Protein AF-A0A2D5PH75-F1 (afdb_monomer_lite)

Radius of gyration: 31.41 Å; chains: 1; bounding box: 73×34×91 Å

Secondary structure (DSSP, 8-state):
--SS-TTT--EEEEES-HHHHHHHHHHHHHHT-GGGEEEEEES-GGGSPPPSS--EEEEE-----GGG-SS-HHHHHHHHGGGEEEEEEEESSEEEEEEEEE-TT-TTSPPEEEEEEEEEEHHHHHHHHTT--GGGEEEEEPPP--TT--EEEEEEEEEEETTEEE-TTSSGGGPPEEETT--BPTTSEEEEEEE-SSS-EEEEE--B----HHHHSPPTT---TTS-SSHHHHHHHHHHHTT-HHHHHHHHHHHHHHHHHHHHHTT--HHHHHHHHTSS--HHHHHHHHS-TTS-HHHHHHHHHHHHHHHHH--

Structure (mmCIF, N/CA/C/O backbone):
data_AF-A0A2D5PH75-F1
#
_entry.id   AF-A0A2D5PH75-F1
#
loop_
_atom_site.group_PDB
_atom_site.id
_atom_site.type_symbol
_atom_site.label_atom_id
_atom_site.label_alt_id
_atom_site.label_comp_id
_atom_site.label_asym_id
_atom_site.label_entity_id
_atom_site.label_seq_id
_atom_site.pdbx_PDB_ins_code
_atom_site.Cartn_x
_atom_site.Cartn_y
_atom_site.Cartn_z
_atom_site.occupancy
_atom_site.B_iso_or_equiv
_atom_site.auth_seq_id
_atom_site.auth_comp_id
_atom_site.auth_asym_id
_atom_site.auth_atom_id
_atom_site.pdbx_PDB_model_num
ATOM 1 N N . MET A 1 1 ? -36.423 5.838 15.728 1.00 45.19 1 MET A N 1
ATOM 2 C CA . MET A 1 1 ? -36.791 4.746 16.655 1.00 45.19 1 MET A CA 1
ATOM 3 C C . MET A 1 1 ? -35.616 3.780 16.682 1.00 45.19 1 MET A C 1
ATOM 5 O O . MET A 1 1 ? -35.268 3.259 15.630 1.00 45.19 1 MET A O 1
ATOM 9 N N . HIS A 1 2 ? -34.915 3.672 17.812 1.00 68.31 2 HIS A N 1
ATOM 10 C CA . HIS A 1 2 ? -33.649 2.935 17.902 1.00 68.31 2 HIS A CA 1
ATOM 11 C C . HIS A 1 2 ? -33.918 1.423 17.947 1.00 68.31 2 HIS A C 1
ATOM 13 O O . HIS A 1 2 ? -34.803 0.979 18.674 1.00 68.31 2 HIS A O 1
ATOM 19 N N . ARG A 1 3 ? -33.183 0.644 17.142 1.00 83.69 3 ARG A N 1
ATOM 20 C CA . ARG A 1 3 ? -33.330 -0.822 17.024 1.00 83.69 3 ARG A CA 1
ATOM 21 C C . ARG A 1 3 ? -32.915 -1.574 18.299 1.00 83.69 3 ARG A C 1
ATOM 23 O O . ARG A 1 3 ? -33.350 -2.700 18.499 1.00 83.69 3 ARG A O 1
ATOM 30 N N . PHE A 1 4 ? -32.115 -0.937 19.149 1.00 88.56 4 PHE A N 1
ATOM 31 C CA . PHE A 1 4 ? -31.629 -1.458 20.424 1.00 88.56 4 PHE A CA 1
ATOM 32 C C . PHE A 1 4 ? -31.962 -0.477 21.544 1.00 88.56 4 PHE A C 1
ATOM 34 O O . PHE A 1 4 ? -32.096 0.717 21.289 1.00 88.56 4 PHE A O 1
ATOM 41 N N . GLN A 1 5 ? -32.095 -0.977 22.769 1.00 89.06 5 GLN A N 1
ATOM 42 C CA . GLN A 1 5 ? -32.202 -0.164 23.980 1.00 89.06 5 GLN A CA 1
ATOM 43 C C . GLN A 1 5 ? -30.804 0.169 24.523 1.00 89.06 5 GLN A C 1
ATOM 45 O O . GLN A 1 5 ? -29.851 -0.570 24.286 1.00 89.06 5 GLN A O 1
ATOM 50 N N . SER A 1 6 ? -30.679 1.249 25.295 1.00 85.44 6 SER A N 1
ATOM 51 C CA . SER A 1 6 ? -29.393 1.728 25.832 1.00 85.44 6 SER A CA 1
ATOM 52 C C . SER A 1 6 ? -28.664 0.745 26.748 1.00 85.44 6 SER A C 1
ATOM 54 O O . SER A 1 6 ? -27.450 0.805 26.877 1.00 85.44 6 SER A O 1
ATOM 56 N N . HIS A 1 7 ? -29.369 -0.199 27.374 1.00 86.12 7 HIS A N 1
ATOM 57 C CA . HIS A 1 7 ? -28.714 -1.252 28.160 1.00 86.12 7 HIS A CA 1
ATOM 58 C C . HIS A 1 7 ? -28.137 -2.384 27.297 1.00 86.12 7 HIS A C 1
ATOM 60 O O . HIS A 1 7 ? -27.291 -3.132 27.782 1.00 86.12 7 HIS A O 1
ATOM 66 N N . GLN A 1 8 ? -28.569 -2.491 26.034 1.00 91.88 8 GLN A N 1
ATOM 67 C CA . GLN A 1 8 ? -28.129 -3.522 25.089 1.00 91.88 8 GLN A CA 1
ATOM 68 C C . GLN A 1 8 ? -26.879 -3.111 24.308 1.00 91.88 8 GLN A C 1
ATOM 70 O O . GLN A 1 8 ? -26.169 -3.979 23.814 1.00 91.88 8 GLN A O 1
ATOM 75 N N . VAL A 1 9 ? -26.628 -1.806 24.170 1.00 93.25 9 VAL A N 1
ATOM 76 C CA . VAL A 1 9 ? -25.463 -1.261 23.466 1.00 93.25 9 VAL A CA 1
ATOM 77 C C . VAL A 1 9 ? -24.879 -0.134 24.299 1.00 93.25 9 VAL A C 1
ATOM 79 O O . VAL A 1 9 ? -25.568 0.847 24.573 1.00 93.25 9 VAL A O 1
ATOM 82 N N . ARG A 1 10 ? -23.604 -0.275 24.660 1.00 94.81 10 ARG A N 1
ATOM 83 C CA . ARG A 1 10 ? -22.827 0.738 25.373 1.00 94.81 10 ARG A CA 1
ATOM 84 C C . ARG A 1 10 ? -21.582 1.073 24.576 1.00 94.81 10 ARG A C 1
ATOM 86 O O . ARG A 1 10 ? -20.980 0.182 23.979 1.00 94.81 10 ARG A O 1
ATOM 93 N N . ILE A 1 11 ? -21.239 2.353 24.537 1.00 96.12 11 ILE A N 1
ATOM 94 C CA . ILE A 1 11 ? -20.212 2.877 23.642 1.00 96.12 11 ILE A CA 1
ATOM 95 C C . ILE A 1 11 ? -19.184 3.661 24.453 1.00 96.12 11 ILE A C 1
ATOM 97 O O . ILE A 1 11 ? -19.532 4.597 25.175 1.00 96.12 11 ILE A O 1
ATOM 101 N N . THR A 1 12 ? -17.917 3.303 24.268 1.00 97.00 12 THR A N 1
ATOM 102 C CA . THR A 1 12 ? -16.759 4.098 24.683 1.00 97.00 12 THR A CA 1
ATOM 103 C C . THR A 1 12 ? -16.183 4.787 23.453 1.00 97.00 12 THR A C 1
ATOM 105 O O . THR A 1 12 ? -15.924 4.136 22.443 1.00 97.00 12 THR A O 1
ATOM 108 N N . LEU A 1 13 ? -16.008 6.105 23.527 1.00 97.38 13 LEU A N 1
ATOM 109 C CA . LEU A 1 13 ? -15.512 6.940 22.434 1.00 97.38 13 LEU A CA 1
ATOM 110 C C . LEU A 1 13 ? -14.145 7.513 22.807 1.00 97.38 13 LEU A C 1
ATOM 112 O O . LEU A 1 13 ? -14.028 8.221 23.807 1.00 97.38 13 LEU A O 1
ATOM 116 N N . LEU A 1 14 ? -13.132 7.231 21.989 1.00 97.31 14 LEU A N 1
ATOM 117 C CA . LEU A 1 14 ? -11.757 7.690 22.184 1.00 97.31 14 LEU A CA 1
ATOM 118 C C . LEU A 1 14 ? -11.337 8.543 20.984 1.00 97.31 14 LEU A C 1
ATOM 120 O O . LEU A 1 14 ? -11.507 8.117 19.843 1.00 97.31 14 LEU A O 1
ATOM 124 N N . ASP A 1 15 ? -10.778 9.726 21.227 1.00 96.75 15 ASP A N 1
ATOM 125 C CA . ASP A 1 15 ? -10.191 10.575 20.180 1.00 96.75 15 ASP A CA 1
ATOM 126 C C . ASP A 1 15 ? -9.064 11.423 20.784 1.00 96.75 15 ASP A C 1
ATOM 128 O O . ASP A 1 15 ? -9.140 11.839 21.940 1.00 96.75 15 ASP A O 1
ATOM 132 N N . ILE A 1 16 ? -8.021 11.714 20.012 1.00 95.62 16 ILE A N 1
ATOM 133 C CA . ILE A 1 16 ? -6.909 12.562 20.458 1.00 95.62 16 ILE A CA 1
ATOM 134 C C . ILE A 1 16 ? -7.249 14.061 20.373 1.00 95.62 16 ILE A C 1
ATOM 136 O O . ILE A 1 16 ? -6.642 14.881 21.069 1.00 95.62 16 ILE A O 1
ATOM 140 N N . HIS A 1 17 ? -8.224 14.439 19.542 1.00 96.62 17 HIS A N 1
ATOM 141 C CA . HIS A 1 17 ? -8.593 15.820 19.251 1.00 96.62 17 HIS A CA 1
ATOM 142 C C . HIS A 1 17 ? -9.827 16.267 20.041 1.00 96.62 17 HIS A C 1
ATOM 144 O O . HIS A 1 17 ? -10.962 15.837 19.814 1.00 96.62 17 HIS A O 1
ATOM 150 N N . LYS A 1 18 ? -9.627 17.237 20.936 1.00 96.19 18 LYS A N 1
ATOM 151 C CA . LYS A 1 18 ? -10.699 17.808 21.762 1.00 96.19 18 LYS A CA 1
ATOM 152 C C . LYS A 1 18 ? -11.788 18.491 20.929 1.00 96.19 18 LYS A C 1
ATOM 154 O O . LYS A 1 18 ? -12.962 18.492 21.308 1.00 96.19 18 LYS A O 1
ATOM 159 N N . GLU A 1 19 ? -11.411 19.090 19.806 1.00 97.06 19 GLU A N 1
ATOM 160 C CA . GLU A 1 19 ? -12.320 19.750 18.873 1.00 97.06 19 GLU A CA 1
ATOM 161 C C . GLU A 1 19 ? -13.301 18.744 18.253 1.00 97.06 19 GLU A C 1
ATOM 163 O O . GLU A 1 19 ? -14.507 19.008 18.240 1.00 97.06 19 GLU A O 1
ATOM 168 N N . SER A 1 20 ? -12.805 17.573 17.833 1.00 95.62 20 SER A N 1
ATOM 169 C CA . SER A 1 20 ? -13.621 16.463 17.323 1.00 95.62 20 SER A CA 1
ATOM 170 C C . SER A 1 20 ? -14.628 16.000 18.371 1.00 95.62 20 SER A C 1
ATOM 172 O O . SER A 1 20 ? -15.826 15.925 18.091 1.00 95.62 20 SER A O 1
ATOM 174 N N . LEU A 1 21 ? -14.181 15.803 19.615 1.00 96.25 21 LEU A N 1
ATOM 175 C CA . LEU A 1 21 ? -15.060 15.400 20.718 1.00 96.25 21 LEU A CA 1
ATOM 176 C C . LEU A 1 21 ? -16.109 16.460 21.064 1.00 96.25 21 LEU A C 1
ATOM 178 O O . LEU A 1 21 ? -17.248 16.126 21.384 1.00 96.25 21 LEU A O 1
ATOM 182 N N . THR A 1 22 ? -15.765 17.743 20.958 1.00 96.75 22 THR A N 1
ATOM 183 C CA . THR A 1 22 ? -16.725 18.836 21.177 1.00 96.75 22 THR A CA 1
ATOM 184 C C . THR A 1 22 ? -17.827 18.819 20.115 1.00 96.75 22 THR A C 1
ATOM 186 O O . THR A 1 22 ? -19.003 19.011 20.432 1.00 96.75 22 THR A O 1
ATOM 189 N N . ALA A 1 23 ? -17.471 18.580 18.849 1.00 97.00 23 ALA A N 1
ATOM 190 C CA . ALA A 1 23 ? -18.450 18.419 17.777 1.00 97.00 23 ALA A CA 1
ATOM 191 C C . ALA A 1 23 ? -19.303 17.154 17.979 1.00 97.00 23 ALA A C 1
ATOM 193 O O . ALA A 1 23 ? -20.529 17.218 17.861 1.00 97.00 23 ALA A O 1
ATOM 194 N N . LEU A 1 24 ? -18.676 16.041 18.365 1.00 96.19 24 LEU A N 1
ATOM 195 C CA . LEU A 1 24 ? -19.341 14.774 18.667 1.00 96.19 24 LEU A CA 1
ATOM 196 C C . LEU A 1 24 ? -20.368 14.914 19.795 1.00 96.19 24 LEU A C 1
ATOM 198 O O . LEU A 1 24 ? -21.495 14.452 19.651 1.00 96.19 24 LEU A O 1
ATOM 202 N N . GLN A 1 25 ? -20.034 15.613 20.881 1.00 96.31 25 GLN A N 1
ATOM 203 C CA . GLN A 1 25 ? -20.968 15.872 21.984 1.00 96.31 25 GLN A CA 1
ATOM 204 C C . GLN A 1 25 ? -22.221 16.625 21.523 1.00 96.31 25 GLN A C 1
ATOM 206 O O . GLN A 1 25 ? -23.329 16.286 21.937 1.00 96.31 25 GLN A O 1
ATOM 211 N N . ARG A 1 26 ? -22.074 17.606 20.623 1.00 96.81 26 ARG A N 1
ATOM 212 C CA . ARG A 1 26 ? -23.229 18.306 20.034 1.00 96.81 26 ARG A CA 1
ATOM 213 C C . ARG A 1 26 ? -24.081 17.363 19.186 1.00 96.81 26 ARG A C 1
ATOM 215 O O . ARG A 1 26 ? -25.303 17.437 19.254 1.00 96.81 26 ARG A O 1
ATOM 222 N N . LEU A 1 27 ? -23.457 16.475 18.408 1.00 96.62 27 LEU A N 1
ATOM 223 C CA . LEU A 1 27 ? -24.178 15.477 17.611 1.00 96.62 27 LEU A CA 1
ATOM 224 C C . LEU A 1 27 ? -24.933 14.485 18.495 1.00 96.62 27 LEU A C 1
ATOM 226 O O . LEU A 1 27 ? -26.101 14.222 18.229 1.00 96.62 27 LEU A O 1
ATOM 230 N N . ILE A 1 28 ? -24.303 13.988 19.561 1.00 95.69 28 ILE A N 1
ATOM 231 C CA . ILE A 1 28 ? -24.939 13.097 20.539 1.00 95.69 28 ILE A CA 1
ATOM 232 C C . ILE A 1 28 ? -26.207 13.751 21.104 1.00 95.69 28 ILE A C 1
ATOM 234 O O . ILE A 1 28 ? -27.250 13.100 21.131 1.00 95.69 28 ILE A O 1
ATOM 238 N N . GLN A 1 29 ? -26.135 15.039 21.460 1.00 95.62 29 GLN A N 1
ATOM 239 C CA . GLN A 1 29 ? -27.277 15.806 21.968 1.00 95.62 29 GLN A CA 1
ATOM 240 C C . GLN A 1 29 ? -28.391 15.988 20.944 1.00 95.62 29 GLN A C 1
ATOM 242 O O . GLN A 1 29 ? -29.563 15.755 21.232 1.00 95.62 29 GLN A O 1
ATOM 247 N N . VAL A 1 30 ? -28.036 16.383 19.722 1.00 96.81 30 VAL A N 1
ATOM 248 C CA . VAL A 1 30 ? -29.014 16.574 18.641 1.00 96.81 30 VAL A CA 1
ATOM 249 C C . VAL A 1 30 ? -29.704 15.257 18.272 1.00 96.81 30 VAL A C 1
ATOM 251 O O . VAL A 1 30 ? -30.893 15.254 17.956 1.00 96.81 30 VAL A O 1
ATOM 254 N N . LEU A 1 31 ? -28.975 14.140 18.318 1.00 93.81 31 LEU A N 1
ATOM 255 C CA . LEU A 1 31 ? -29.495 12.808 18.010 1.00 93.81 31 LEU A CA 1
ATOM 256 C C . LEU A 1 31 ? -30.186 12.133 19.207 1.00 93.81 31 LEU A C 1
ATOM 258 O O . LEU A 1 31 ? -30.846 11.112 19.004 1.00 93.81 31 LEU A O 1
ATOM 262 N N . ASN A 1 32 ? -30.074 12.703 20.415 1.00 93.25 32 ASN A N 1
ATOM 263 C CA . ASN A 1 32 ? -30.640 12.197 21.669 1.00 93.25 32 ASN A CA 1
ATOM 264 C C . ASN A 1 32 ? -30.210 10.743 21.973 1.00 93.25 32 ASN A C 1
ATOM 266 O O . ASN A 1 32 ? -31.041 9.860 22.223 1.00 93.25 32 ASN A O 1
ATOM 270 N N . VAL A 1 33 ? -28.902 10.477 21.870 1.00 93.44 33 VAL A N 1
ATOM 271 C CA . VAL A 1 33 ? -28.284 9.145 22.059 1.00 93.44 33 VAL A CA 1
ATOM 272 C C . VAL A 1 33 ? -27.320 9.075 23.249 1.00 93.44 33 VAL A C 1
ATOM 274 O O . VAL A 1 33 ? -26.573 8.109 23.382 1.00 93.44 33 VAL A O 1
ATOM 277 N N . GLU A 1 34 ? -27.359 10.051 24.152 1.00 95.06 34 GLU A N 1
ATOM 278 C CA . GLU A 1 34 ? -26.518 10.138 25.354 1.00 95.06 34 GLU A CA 1
ATOM 279 C C . GLU A 1 34 ? -26.563 8.857 26.186 1.00 95.06 34 GLU A C 1
ATOM 281 O O . GLU A 1 34 ? -25.538 8.398 26.673 1.00 95.06 34 GLU A O 1
ATOM 286 N N . ASN A 1 35 ? -27.746 8.249 26.307 1.00 94.31 35 ASN A N 1
ATOM 287 C CA . ASN A 1 35 ? -27.951 7.061 27.133 1.00 94.31 35 ASN A CA 1
ATOM 288 C C . ASN A 1 35 ? -27.174 5.825 26.644 1.00 94.31 35 ASN A C 1
ATOM 290 O O . ASN A 1 35 ? -27.075 4.861 27.394 1.00 94.31 35 ASN A O 1
ATOM 294 N N . TYR A 1 36 ? -26.662 5.823 25.407 1.00 95.12 36 TYR A N 1
ATOM 295 C CA . TYR A 1 36 ? -25.832 4.739 24.862 1.00 95.12 36 TYR A CA 1
ATOM 296 C C . TYR A 1 36 ? -24.334 4.962 25.112 1.00 95.12 36 TYR A C 1
ATOM 298 O O . TYR A 1 36 ? -23.539 4.048 24.896 1.00 95.12 36 TYR A O 1
ATOM 306 N N . ILE A 1 37 ? -23.930 6.168 25.518 1.00 95.88 37 ILE A N 1
ATOM 307 C CA . ILE A 1 37 ? -22.524 6.533 25.683 1.00 95.88 37 ILE A CA 1
ATOM 308 C C . ILE A 1 37 ? -22.116 6.304 27.135 1.00 95.88 37 ILE A C 1
ATOM 310 O O . ILE A 1 37 ? -22.619 6.962 28.043 1.00 95.88 37 ILE A O 1
ATOM 314 N N . GLU A 1 38 ? -21.194 5.372 27.350 1.00 94.56 38 GLU A N 1
ATOM 315 C CA . GLU A 1 38 ? -20.667 5.052 28.678 1.00 94.56 38 GLU A CA 1
ATOM 316 C C . GLU A 1 38 ? -19.491 5.975 29.019 1.00 94.56 38 GLU A C 1
ATOM 318 O O . GLU A 1 38 ? -19.462 6.577 30.094 1.00 94.56 38 GLU A O 1
ATOM 323 N N . HIS A 1 39 ? -18.575 6.173 28.064 1.00 95.31 39 HIS A N 1
ATOM 324 C CA . HIS A 1 39 ? -17.387 7.008 28.237 1.00 95.31 39 HIS A CA 1
ATOM 325 C C . HIS A 1 39 ? -17.039 7.802 26.969 1.00 95.31 39 HIS A C 1
ATOM 327 O O . HIS A 1 39 ? -17.214 7.327 25.847 1.00 95.31 39 HIS A O 1
ATOM 333 N N . ILE A 1 40 ? -16.515 9.018 27.160 1.00 96.88 40 ILE A N 1
ATOM 334 C CA . ILE A 1 40 ? -15.888 9.840 26.116 1.00 96.88 40 ILE A CA 1
ATOM 335 C C . ILE A 1 40 ? -14.553 10.336 26.665 1.00 96.88 40 ILE A C 1
ATOM 337 O O . ILE A 1 40 ? -14.540 11.070 27.657 1.00 96.88 40 ILE A O 1
ATOM 341 N N . GLU A 1 41 ? -13.4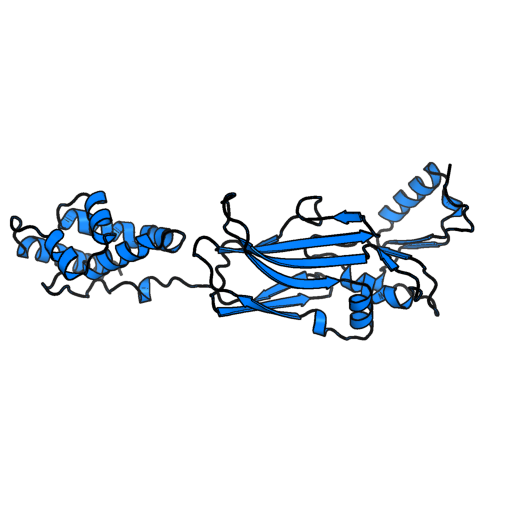46 9.977 26.022 1.00 96.88 41 GLU A N 1
ATOM 342 C CA . GLU A 1 41 ? -12.101 10.307 26.498 1.00 96.88 41 GLU A CA 1
ATOM 343 C C . GLU A 1 41 ? -11.267 10.992 25.411 1.00 96.88 41 GLU A C 1
ATOM 345 O O . GLU A 1 41 ? -11.139 10.502 24.290 1.00 96.88 41 GLU A O 1
ATOM 350 N N . CYS A 1 42 ? -10.681 12.141 25.768 1.00 97.75 42 CYS A N 1
ATOM 351 C CA . CYS A 1 42 ? -9.708 12.845 24.937 1.00 97.75 42 CYS A CA 1
ATOM 352 C C . CYS A 1 42 ? -8.313 12.293 25.238 1.00 97.75 42 CYS A C 1
ATOM 354 O O . CYS A 1 42 ? -7.709 12.681 26.241 1.00 97.75 42 CYS A O 1
ATOM 356 N N . VAL A 1 43 ? -7.822 11.367 24.420 1.00 97.38 43 VAL A N 1
ATOM 357 C CA . VAL A 1 43 ? -6.630 10.573 24.735 1.00 97.38 43 VAL A CA 1
ATOM 358 C C . VAL A 1 43 ? -5.907 10.118 23.469 1.00 97.38 43 VAL A C 1
ATOM 360 O O . VAL A 1 43 ? -6.521 9.886 22.431 1.00 97.38 43 VAL A O 1
ATOM 363 N N . ASP A 1 44 ? -4.587 9.959 23.560 1.00 96.25 44 ASP A N 1
ATOM 364 C CA . ASP A 1 44 ? -3.858 9.141 22.592 1.00 96.25 44 ASP A CA 1
ATOM 365 C C . ASP A 1 44 ? -4.228 7.673 22.832 1.00 96.25 44 ASP A C 1
ATOM 367 O O . ASP A 1 44 ? -3.913 7.111 23.881 1.00 96.25 44 ASP A O 1
ATOM 371 N N . ILE A 1 45 ? -4.898 7.055 21.860 1.00 96.38 45 ILE A N 1
ATOM 372 C CA . ILE A 1 45 ? -5.376 5.671 21.948 1.00 96.38 45 ILE A CA 1
ATOM 373 C C . ILE A 1 45 ? -4.232 4.708 22.287 1.00 96.38 45 ILE A C 1
ATOM 375 O O . ILE A 1 45 ? -4.439 3.780 23.065 1.00 96.38 45 ILE A O 1
ATOM 379 N N . LEU A 1 46 ? -3.019 4.946 21.777 1.00 95.50 46 LEU A N 1
ATOM 380 C CA . LEU A 1 46 ? -1.858 4.088 22.049 1.00 95.50 46 LEU A CA 1
ATOM 381 C C . LEU A 1 46 ? -1.329 4.226 23.487 1.00 95.50 46 LEU A C 1
ATOM 383 O O . LEU A 1 46 ? -0.552 3.389 23.941 1.00 95.50 46 LEU A O 1
ATOM 387 N N . ALA A 1 47 ? -1.747 5.266 24.210 1.00 95.81 47 ALA A N 1
ATOM 388 C CA . ALA A 1 47 ? -1.461 5.476 25.628 1.00 95.81 47 ALA A CA 1
ATOM 389 C C . ALA A 1 47 ? -2.676 5.188 26.530 1.00 95.81 47 ALA A C 1
ATOM 391 O O . ALA A 1 47 ? -2.572 5.290 27.756 1.00 95.81 47 ALA A O 1
ATOM 392 N N . TRP A 1 48 ? -3.830 4.846 25.951 1.00 96.62 48 TRP A N 1
ATOM 393 C CA . TRP A 1 48 ? -5.036 4.549 26.712 1.00 96.62 48 TRP A CA 1
ATOM 394 C C . TRP A 1 48 ? -4.878 3.233 27.478 1.00 96.62 48 TRP A C 1
ATOM 396 O O . TRP A 1 48 ? -4.392 2.231 26.944 1.00 96.62 48 TRP A O 1
ATOM 406 N N . SER A 1 49 ? -5.264 3.254 28.754 1.00 94.69 49 SER A N 1
ATOM 407 C CA . SER A 1 49 ? -5.116 2.107 29.649 1.00 94.69 49 SER A CA 1
ATOM 408 C C . SER A 1 49 ? -6.192 1.073 29.358 1.00 94.69 49 SER A C 1
ATOM 410 O O . SER A 1 49 ? -7.377 1.333 29.546 1.00 94.69 49 SER A O 1
ATOM 412 N N . LEU A 1 50 ? -5.765 -0.112 28.926 1.00 95.00 50 LEU A N 1
ATOM 413 C CA . LEU A 1 50 ? -6.680 -1.209 28.644 1.00 95.00 50 LEU A CA 1
ATOM 414 C C . LEU A 1 50 ? -7.373 -1.688 29.931 1.00 95.00 50 LEU A C 1
ATOM 416 O O . LEU A 1 50 ? -6.752 -1.699 31.001 1.00 95.00 50 LEU A O 1
ATOM 420 N N . PRO A 1 51 ? -8.639 -2.132 29.844 1.00 92.88 51 PRO A N 1
ATOM 421 C CA . PRO A 1 51 ? -9.300 -2.783 30.963 1.00 92.88 51 PRO A CA 1
ATOM 422 C C . PRO A 1 51 ? -8.543 -4.057 31.385 1.00 92.88 51 PRO A C 1
ATOM 424 O O . PRO A 1 51 ? -7.921 -4.718 30.551 1.00 92.88 51 PRO A O 1
ATOM 427 N N . PRO A 1 52 ? -8.620 -4.456 32.670 1.00 88.88 52 PRO A N 1
ATOM 428 C CA . PRO A 1 52 ? -7.882 -5.609 33.201 1.00 88.88 52 PRO A CA 1
ATOM 429 C C . PRO A 1 52 ? -8.346 -6.959 32.632 1.00 88.88 52 PRO A C 1
ATOM 431 O O . PRO A 1 52 ? -7.683 -7.975 32.823 1.00 88.88 52 PRO A O 1
ATOM 434 N N . SER A 1 53 ? -9.497 -6.984 31.963 1.00 91.56 53 SER A N 1
ATOM 435 C CA . SER A 1 53 ? -10.044 -8.142 31.265 1.00 91.56 53 SER A CA 1
ATOM 436 C C . SER A 1 53 ? -10.707 -7.691 29.961 1.00 91.56 53 SER A C 1
ATOM 438 O O . SER A 1 53 ? -11.174 -6.550 29.902 1.00 91.56 53 SER A O 1
ATOM 440 N N . PRO A 1 54 ? -10.841 -8.572 28.954 1.00 92.94 54 PRO A N 1
ATOM 441 C CA . PRO A 1 54 ? -11.607 -8.272 27.751 1.00 92.94 54 PRO A CA 1
ATOM 442 C C . PRO A 1 54 ? -13.043 -7.856 28.079 1.00 92.94 54 PRO A C 1
ATOM 444 O O . PRO A 1 54 ? -13.738 -8.538 28.837 1.00 92.94 54 PRO A O 1
ATOM 447 N N . GLN A 1 55 ? -13.487 -6.730 27.526 1.00 94.50 55 GLN A N 1
ATOM 448 C CA . GLN A 1 55 ? -14.805 -6.147 27.816 1.00 94.50 55 GLN A CA 1
ATOM 449 C C . GLN A 1 55 ? -15.581 -5.758 26.561 1.00 94.50 55 GLN A C 1
ATOM 451 O O . GLN A 1 55 ? -16.808 -5.668 26.626 1.00 94.50 55 GLN A O 1
ATOM 456 N N . PHE A 1 56 ? -14.913 -5.595 25.419 1.00 97.44 56 PHE A N 1
ATOM 457 C CA . PHE A 1 56 ? -15.553 -5.124 24.197 1.00 97.44 56 PHE A CA 1
ATOM 458 C C . PHE A 1 56 ? -15.963 -6.280 23.290 1.00 97.44 56 PHE A C 1
ATOM 460 O O . PHE A 1 56 ? -15.164 -7.165 22.990 1.00 97.44 56 PHE A O 1
ATOM 467 N N . ASP A 1 57 ? -17.215 -6.257 22.839 1.00 97.38 57 ASP A N 1
ATOM 468 C CA . ASP A 1 57 ? -17.704 -7.141 21.777 1.00 97.38 57 ASP A CA 1
ATOM 469 C C . ASP A 1 57 ? -17.272 -6.641 20.389 1.00 97.38 57 ASP A C 1
ATOM 471 O O . ASP A 1 57 ? -17.130 -7.430 19.463 1.00 97.38 57 ASP A O 1
ATOM 475 N N . LEU A 1 58 ? -17.049 -5.332 20.243 1.00 97.31 58 LEU A N 1
ATOM 476 C CA . LEU A 1 58 ? -16.647 -4.694 18.993 1.00 97.31 58 LEU A CA 1
ATOM 477 C C . LEU A 1 58 ? -15.606 -3.613 19.269 1.00 97.31 58 LEU A C 1
ATOM 479 O O . LEU A 1 58 ? -15.771 -2.816 20.194 1.00 97.31 58 LEU A O 1
ATOM 483 N N . ILE A 1 59 ? -14.579 -3.545 18.425 1.00 98.25 59 ILE A N 1
ATOM 484 C CA . ILE A 1 59 ? -13.644 -2.415 18.372 1.00 98.25 59 ILE A CA 1
ATOM 485 C C . ILE A 1 59 ? -13.671 -1.860 16.956 1.00 98.25 59 ILE A C 1
ATOM 487 O O . ILE A 1 59 ? -13.393 -2.576 15.998 1.00 98.25 59 ILE A O 1
ATOM 491 N N . VAL A 1 60 ? -13.998 -0.577 16.827 1.00 98.19 60 VAL A N 1
ATOM 492 C CA . VAL A 1 60 ? -14.135 0.103 15.536 1.00 98.19 60 VAL A CA 1
ATOM 493 C C . VAL A 1 60 ? -13.067 1.184 15.432 1.00 98.19 60 VAL A C 1
ATOM 495 O O . VAL A 1 60 ? -12.956 2.009 16.337 1.00 98.19 60 VAL A O 1
ATOM 498 N N . SER A 1 61 ? -12.302 1.201 14.339 1.00 97.44 61 SER A N 1
ATOM 499 C CA . SER A 1 61 ? -11.380 2.305 14.048 1.00 97.44 61 SER A CA 1
ATOM 500 C C . SER A 1 61 ? -11.307 2.593 12.554 1.00 97.44 61 SER A C 1
ATOM 502 O O . SER A 1 61 ? -11.057 1.691 11.756 1.00 97.44 61 SER A O 1
ATOM 504 N N . GLU A 1 62 ? -11.463 3.865 12.195 1.00 93.81 62 GLU A N 1
ATOM 505 C CA . GLU A 1 62 ? -11.218 4.414 10.856 1.00 93.81 62 GLU A CA 1
ATOM 506 C C . GLU A 1 62 ? -10.073 5.435 10.952 1.00 93.81 62 GLU A C 1
ATOM 508 O O . GLU A 1 62 ? -10.245 6.636 10.779 1.00 93.81 62 GLU A O 1
ATOM 513 N N . THR A 1 63 ? -8.892 4.946 11.321 1.00 94.25 63 THR A N 1
ATOM 514 C CA . THR A 1 63 ? -7.651 5.728 11.479 1.00 94.25 63 THR A CA 1
ATOM 515 C C . THR A 1 63 ? -6.638 5.265 10.445 1.00 94.25 63 THR A C 1
ATOM 517 O O . THR A 1 63 ? -5.542 4.795 10.770 1.00 94.25 63 THR A O 1
ATOM 520 N N . MET A 1 64 ? -7.070 5.279 9.188 1.00 94.56 64 MET A N 1
ATOM 521 C CA . MET A 1 64 ? -6.327 4.745 8.063 1.00 94.56 64 MET A CA 1
ATOM 522 C C . MET A 1 64 ? -6.453 5.621 6.822 1.00 94.56 64 MET A C 1
ATOM 524 O O . MET A 1 64 ? -7.466 6.267 6.567 1.00 94.56 64 MET A O 1
ATOM 528 N N . LYS A 1 65 ? -5.447 5.503 5.957 1.00 94.81 65 LYS A N 1
ATOM 529 C CA . LYS A 1 65 ? -5.543 5.844 4.536 1.00 94.81 65 LYS A CA 1
ATOM 530 C C . LYS A 1 65 ? -5.323 4.595 3.690 1.00 94.81 65 LYS A C 1
ATOM 532 O O . LYS A 1 65 ? -4.982 3.529 4.212 1.00 94.81 65 LYS A O 1
ATOM 537 N N . ALA A 1 66 ? -5.487 4.732 2.374 1.00 93.62 66 ALA A N 1
ATOM 538 C CA . ALA A 1 66 ? -5.046 3.713 1.425 1.00 93.62 66 ALA A CA 1
ATOM 539 C C . ALA A 1 66 ? -3.605 3.281 1.742 1.00 93.62 66 ALA A C 1
ATOM 541 O O . ALA A 1 66 ? -2.798 4.096 2.183 1.00 93.62 66 ALA A O 1
ATOM 542 N N . MET A 1 67 ? -3.274 2.007 1.542 1.00 95.62 67 MET A N 1
ATOM 543 C CA . MET A 1 67 ? -1.966 1.433 1.899 1.00 95.62 67 MET A CA 1
ATOM 544 C C . MET A 1 67 ? -1.607 1.462 3.392 1.00 95.62 67 MET A C 1
ATOM 546 O O . MET A 1 67 ? -0.452 1.197 3.724 1.00 95.62 67 MET A O 1
ATOM 550 N N . LEU A 1 68 ? -2.561 1.762 4.285 1.00 96.62 68 LEU A N 1
ATOM 551 C CA . LEU A 1 68 ? -2.310 1.918 5.725 1.00 96.62 68 LEU A CA 1
ATOM 552 C C . LEU A 1 68 ? -1.198 2.947 6.006 1.00 96.62 68 LEU A C 1
ATOM 554 O O . LEU A 1 68 ? -0.400 2.791 6.926 1.00 96.62 68 LEU A O 1
ATOM 558 N N . GLU A 1 69 ? -1.096 3.983 5.172 1.00 94.06 69 GLU A N 1
ATOM 559 C CA . GLU A 1 69 ? -0.069 5.009 5.334 1.00 94.06 69 GLU A CA 1
ATOM 560 C C . GLU A 1 69 ? -0.533 6.152 6.239 1.00 94.06 69 GLU A C 1
ATOM 562 O O . GLU A 1 69 ? -1.721 6.461 6.315 1.00 94.06 69 GLU A O 1
ATOM 567 N N . GLN A 1 70 ? 0.435 6.838 6.850 1.00 92.19 70 GLN A N 1
ATOM 568 C CA . GLN A 1 70 ? 0.292 8.078 7.626 1.00 92.19 70 GLN A CA 1
ATOM 569 C C . GLN A 1 70 ? -0.49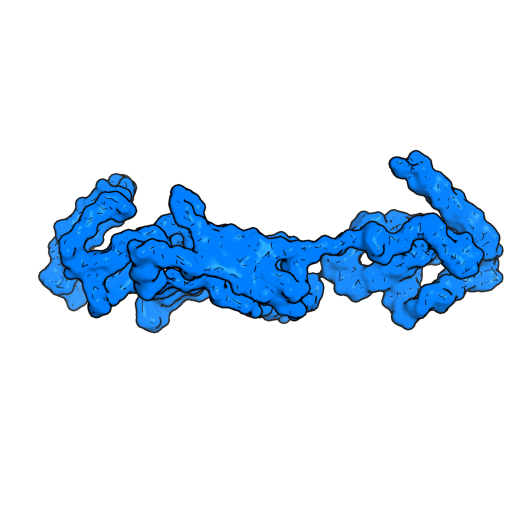7 7.963 8.938 1.00 92.19 70 GLN A C 1
ATOM 571 O O . GLN A 1 70 ? -0.158 8.672 9.884 1.00 92.19 70 GLN A O 1
ATOM 576 N N . GLU A 1 71 ? -1.491 7.084 9.022 1.00 94.38 71 GLU A N 1
ATOM 577 C CA . GLU A 1 71 ? -2.367 6.931 10.182 1.00 94.38 71 GLU A CA 1
ATOM 578 C C . GLU A 1 71 ? -2.161 5.577 10.892 1.00 94.38 71 GLU A C 1
ATOM 580 O O . GLU A 1 71 ? -1.836 4.574 10.250 1.00 94.38 71 GLU A O 1
ATOM 585 N N . PRO A 1 72 ? -2.293 5.522 12.232 1.00 95.50 72 PRO A N 1
ATOM 586 C CA . PRO A 1 72 ? -1.794 4.409 13.036 1.00 95.50 72 PRO A CA 1
ATOM 587 C C . PRO A 1 72 ? -2.759 3.213 13.169 1.00 95.50 72 PRO A C 1
ATOM 589 O O . PRO A 1 72 ? -2.712 2.533 14.191 1.00 95.50 72 PRO A O 1
ATOM 592 N N . GLN A 1 73 ? -3.578 2.887 12.159 1.00 97.50 73 GLN A N 1
ATOM 593 C CA . GLN A 1 73 ? -4.550 1.774 12.203 1.00 97.50 73 GLN A CA 1
ATOM 594 C C . GLN A 1 73 ? -3.961 0.456 12.727 1.00 97.50 73 GLN A C 1
ATOM 596 O O . GLN A 1 73 ? -4.515 -0.163 13.631 1.00 97.50 73 GLN A O 1
ATOM 601 N N . VAL A 1 74 ? -2.817 0.033 12.173 1.00 97.81 74 VAL A N 1
ATOM 602 C CA . VAL A 1 74 ? -2.143 -1.220 12.560 1.00 97.81 74 VAL A CA 1
ATOM 603 C C . VAL A 1 74 ? -1.748 -1.188 14.037 1.00 97.81 74 VAL A C 1
ATOM 605 O O . VAL A 1 74 ? -1.947 -2.167 14.751 1.00 97.81 74 VAL A O 1
ATOM 608 N N . ALA A 1 75 ? -1.219 -0.052 14.505 1.00 97.38 75 ALA A N 1
ATOM 609 C CA . ALA A 1 75 ? -0.811 0.114 15.894 1.00 97.38 75 ALA A CA 1
ATOM 610 C C . ALA A 1 75 ? -2.027 0.130 16.829 1.00 97.38 75 ALA A C 1
ATOM 612 O O . ALA A 1 75 ? -2.012 -0.574 17.834 1.00 97.38 75 ALA A O 1
ATOM 613 N N . ILE A 1 76 ? -3.089 0.856 16.467 1.00 97.69 76 ILE A N 1
ATOM 614 C CA . ILE A 1 76 ? -4.330 0.945 17.245 1.00 97.69 76 ILE A CA 1
ATOM 615 C C . ILE A 1 76 ? -4.969 -0.433 17.403 1.00 97.69 76 ILE A C 1
ATOM 617 O O . ILE A 1 76 ? -5.263 -0.835 18.525 1.00 97.69 76 ILE A O 1
ATOM 621 N N . PHE A 1 77 ? -5.121 -1.195 16.319 1.00 98.12 77 PHE A N 1
ATOM 622 C CA . PHE A 1 77 ? -5.670 -2.549 16.403 1.00 98.12 77 PHE A CA 1
ATOM 623 C C . PHE A 1 77 ? -4.786 -3.468 17.243 1.00 98.12 77 PHE A C 1
ATOM 625 O O . PHE A 1 77 ? -5.298 -4.130 18.141 1.00 98.12 77 PHE A O 1
ATOM 632 N N . SER A 1 78 ? -3.464 -3.456 17.037 1.00 97.56 78 SER A N 1
ATOM 633 C CA . SER A 1 78 ? -2.556 -4.257 17.868 1.00 97.56 78 SER A CA 1
ATOM 634 C C . SER A 1 78 ? -2.570 -3.844 19.345 1.00 97.56 78 SER A C 1
ATOM 636 O O . SER A 1 78 ? -2.394 -4.688 20.212 1.00 97.56 78 SER A O 1
ATOM 638 N N . HIS A 1 79 ? -2.801 -2.567 19.660 1.00 97.75 79 HIS A N 1
ATOM 639 C CA . HIS A 1 79 ? -2.875 -2.079 21.039 1.00 97.75 79 HIS A CA 1
ATOM 640 C C . HIS A 1 79 ? -4.191 -2.470 21.710 1.00 97.75 79 HIS A C 1
ATOM 642 O O . HIS A 1 79 ? -4.182 -2.923 22.847 1.00 97.75 79 HIS A O 1
ATOM 648 N N . LEU A 1 80 ? -5.319 -2.321 21.011 1.00 97.81 80 LEU A N 1
ATOM 649 C CA . LEU A 1 80 ? -6.650 -2.512 21.590 1.00 97.81 80 LEU A CA 1
ATOM 650 C C . LEU A 1 80 ? -7.132 -3.968 21.584 1.00 97.81 80 LEU A C 1
ATOM 652 O O . LEU A 1 80 ? -8.026 -4.301 22.362 1.00 97.81 80 LEU A O 1
ATOM 656 N N . VAL A 1 81 ? -6.552 -4.846 20.756 1.00 97.62 81 VAL A N 1
ATOM 657 C CA . VAL A 1 81 ? -7.006 -6.243 20.636 1.00 97.62 81 VAL A CA 1
ATOM 658 C C . VAL A 1 81 ? -7.062 -7.027 21.962 1.00 97.62 81 VAL A C 1
ATOM 660 O O . VAL A 1 81 ? -7.985 -7.825 22.099 1.00 97.62 81 VAL A O 1
ATOM 663 N N . PRO A 1 82 ? -6.218 -6.793 22.994 1.00 97.44 82 PRO A N 1
ATOM 664 C CA . PRO A 1 82 ? -6.358 -7.490 24.277 1.00 97.44 82 PRO A CA 1
ATOM 665 C C . PRO A 1 82 ? -7.636 -7.130 25.049 1.00 97.44 82 PRO A C 1
ATOM 667 O O . PRO A 1 82 ? -8.043 -7.870 25.941 1.00 97.44 82 PRO A O 1
ATOM 670 N N . ALA A 1 83 ? -8.273 -5.997 24.735 1.00 97.50 83 ALA A N 1
ATOM 671 C CA . ALA A 1 83 ? -9.543 -5.597 25.336 1.00 97.50 83 ALA A CA 1
ATOM 672 C C . ALA A 1 83 ? -10.767 -6.195 24.610 1.00 97.50 83 ALA A C 1
ATOM 674 O O . ALA A 1 83 ? -11.893 -6.081 25.114 1.00 97.50 83 ALA A O 1
ATOM 675 N N . LEU A 1 84 ? -10.556 -6.833 23.453 1.00 98.12 84 LEU A N 1
ATOM 676 C CA . LEU A 1 84 ? -11.586 -7.501 22.664 1.00 98.12 84 LEU A CA 1
ATOM 677 C C . LEU A 1 84 ? -11.893 -8.883 23.245 1.00 98.12 84 LEU A C 1
ATOM 679 O O . LEU A 1 84 ? -10.988 -9.677 23.504 1.00 98.12 84 LEU A O 1
ATOM 683 N N . LYS A 1 85 ? -13.176 -9.190 23.438 1.00 97.38 85 LYS A N 1
ATOM 684 C CA . LYS A 1 85 ? -13.609 -10.536 23.833 1.00 97.38 85 LYS A CA 1
ATOM 685 C C . LYS A 1 85 ? -13.276 -11.549 22.742 1.00 97.38 85 LYS A C 1
ATOM 687 O O . LYS A 1 85 ? -13.232 -11.219 21.565 1.00 97.38 85 LYS A O 1
ATOM 692 N N . GLU A 1 86 ? -13.165 -12.814 23.131 1.00 93.88 86 GLU A N 1
ATOM 693 C CA . GLU A 1 86 ? -12.930 -13.924 22.199 1.00 93.88 86 GLU A CA 1
ATOM 694 C C . GLU A 1 86 ? -14.014 -14.035 21.114 1.00 93.88 86 GLU A C 1
ATOM 696 O O . GLU A 1 86 ? -13.708 -14.329 19.965 1.00 93.88 86 GLU A O 1
ATOM 701 N N . THR A 1 87 ? -15.274 -13.738 21.451 1.00 95.50 87 THR A N 1
ATOM 702 C CA . THR A 1 87 ? -16.394 -13.707 20.493 1.00 95.50 87 THR A CA 1
ATOM 703 C C . THR A 1 87 ? -16.578 -12.352 19.811 1.00 95.50 87 THR A C 1
ATOM 705 O O . THR A 1 87 ? -17.570 -12.160 19.108 1.00 95.50 87 THR A O 1
ATOM 708 N N . GLY A 1 88 ? -15.710 -11.383 20.101 1.00 96.12 88 GLY A N 1
ATOM 709 C CA . GLY A 1 88 ? -15.779 -10.052 19.518 1.00 96.12 88 GLY A CA 1
ATOM 710 C C . GLY A 1 88 ? -15.084 -9.971 18.163 1.00 96.12 88 GLY A C 1
ATOM 711 O O . GLY A 1 88 ? -14.390 -10.902 17.758 1.00 96.12 88 GLY A O 1
ATOM 712 N N . CYS A 1 89 ? -15.249 -8.844 17.470 1.00 97.31 89 CYS A N 1
ATOM 713 C CA . CYS A 1 89 ? -14.528 -8.577 16.226 1.00 97.31 89 CYS A CA 1
ATOM 714 C C . CYS A 1 89 ? -14.010 -7.134 16.114 1.00 97.31 89 CYS A C 1
ATOM 716 O O . CYS A 1 89 ? -14.481 -6.205 16.781 1.00 97.31 89 CYS A O 1
ATOM 718 N N . LEU A 1 90 ? -13.005 -6.964 15.253 1.00 98.44 90 LEU A N 1
ATOM 719 C CA . LEU A 1 90 ? -12.515 -5.661 14.811 1.00 98.44 90 LEU A CA 1
ATOM 720 C C . LEU A 1 90 ? -13.334 -5.185 13.610 1.00 98.44 90 LEU A C 1
ATOM 722 O O . LEU A 1 90 ? -13.720 -5.995 12.773 1.00 98.44 90 LEU A O 1
ATOM 726 N N . ILE A 1 91 ? -13.558 -3.876 13.510 1.00 98.25 91 ILE A N 1
ATOM 727 C CA . ILE A 1 91 ? -14.183 -3.234 12.353 1.00 98.25 91 ILE A CA 1
ATOM 728 C C . ILE A 1 91 ? -13.248 -2.130 11.837 1.00 98.25 91 ILE A C 1
ATOM 730 O O . ILE A 1 91 ? -12.988 -1.169 12.573 1.00 98.25 91 ILE A O 1
ATOM 734 N N . PRO A 1 92 ? -12.756 -2.226 10.587 1.00 98.19 92 PRO A N 1
ATOM 735 C CA . PRO A 1 92 ? -13.007 -3.311 9.628 1.00 98.19 92 PRO A CA 1
ATOM 736 C C . PRO A 1 92 ? -12.451 -4.674 10.079 1.00 98.19 92 PRO A C 1
ATOM 738 O O . PRO A 1 92 ? -11.445 -4.729 10.787 1.00 98.19 92 PRO A O 1
ATOM 741 N N . GLU A 1 93 ? -13.095 -5.760 9.642 1.00 98.38 93 GLU A N 1
ATOM 742 C CA . GLU A 1 93 ? -12.681 -7.143 9.936 1.00 98.38 93 GLU A CA 1
ATOM 743 C C . GLU A 1 93 ? -11.331 -7.484 9.300 1.00 98.38 93 GLU A C 1
ATOM 745 O O . GLU A 1 93 ? -10.498 -8.162 9.912 1.00 98.38 93 GLU A O 1
ATOM 750 N N . SER A 1 94 ? -11.098 -7.010 8.072 1.00 98.06 94 SER A N 1
ATOM 751 C CA . SER A 1 94 ? -9.783 -7.113 7.450 1.00 98.06 94 SER A CA 1
ATOM 752 C C . SER A 1 94 ? -9.476 -5.989 6.465 1.00 98.06 94 SER A C 1
ATOM 754 O O . SER A 1 94 ? -10.356 -5.422 5.816 1.00 98.06 94 SER A O 1
ATOM 756 N N . ILE A 1 95 ? -8.190 -5.663 6.350 1.00 98.38 95 ILE A N 1
ATOM 757 C CA . ILE A 1 95 ? -7.650 -4.731 5.358 1.00 98.38 95 ILE A CA 1
ATOM 758 C C . ILE A 1 95 ? -6.523 -5.446 4.627 1.00 98.38 95 ILE A C 1
ATOM 760 O O . ILE A 1 95 ? -5.498 -5.768 5.228 1.00 98.38 95 ILE A O 1
ATOM 764 N N . GLN A 1 96 ? -6.700 -5.670 3.332 1.00 98.00 96 GLN A N 1
ATOM 765 C CA . GLN A 1 96 ? -5.768 -6.410 2.496 1.00 98.00 96 GLN A CA 1
ATOM 766 C C . GLN A 1 96 ? -5.052 -5.474 1.528 1.00 98.00 96 GLN A C 1
ATOM 768 O O . GLN A 1 96 ? -5.678 -4.686 0.814 1.00 98.00 96 GLN A O 1
ATOM 773 N N . ILE A 1 97 ? -3.728 -5.583 1.484 1.00 98.00 97 ILE A N 1
ATOM 774 C CA . ILE A 1 97 ? -2.873 -4.851 0.559 1.00 98.00 97 ILE A CA 1
ATOM 775 C C . ILE A 1 97 ? -2.329 -5.819 -0.484 1.00 98.00 97 ILE A C 1
ATOM 777 O O . ILE A 1 97 ? -1.693 -6.816 -0.143 1.00 98.00 97 ILE A O 1
ATOM 781 N N . LYS A 1 98 ? -2.548 -5.497 -1.759 1.00 97.75 98 LYS A N 1
ATOM 782 C CA . LYS A 1 98 ? -2.156 -6.338 -2.897 1.00 97.75 98 LYS A CA 1
ATOM 783 C C . LYS A 1 98 ? -1.194 -5.602 -3.807 1.00 97.75 98 LYS A C 1
ATOM 785 O O . LYS A 1 98 ? -1.379 -4.407 -4.047 1.00 97.75 98 LYS A O 1
ATOM 790 N N . ALA A 1 99 ? -0.211 -6.313 -4.340 1.00 97.62 99 ALA A N 1
ATOM 791 C CA . ALA A 1 99 ? 0.742 -5.806 -5.317 1.00 97.62 99 ALA A CA 1
ATOM 792 C C . ALA A 1 99 ? 0.423 -6.322 -6.726 1.00 97.62 99 ALA A C 1
ATOM 794 O O . ALA A 1 99 ? 0.006 -7.465 -6.917 1.00 97.62 99 ALA A O 1
ATOM 795 N N . TRP A 1 100 ? 0.648 -5.461 -7.714 1.00 96.69 100 TRP A N 1
ATOM 796 C CA . TRP A 1 100 ? 0.370 -5.711 -9.122 1.00 96.69 100 TRP A CA 1
ATOM 797 C C . TRP A 1 100 ? 1.432 -5.049 -10.004 1.00 96.69 100 TRP A C 1
ATOM 799 O O . TRP A 1 100 ? 1.949 -3.984 -9.658 1.00 96.69 100 TRP A O 1
ATOM 809 N N . LEU A 1 101 ? 1.669 -5.606 -11.189 1.00 94.62 101 LEU A N 1
ATOM 810 C CA . LEU A 1 101 ? 2.296 -4.885 -12.297 1.00 94.62 101 LEU A CA 1
ATOM 811 C C . LEU A 1 101 ? 1.217 -4.249 -13.167 1.00 94.62 101 LEU A C 1
ATOM 813 O O . LEU A 1 101 ? 0.203 -4.880 -13.477 1.00 94.62 101 LEU A O 1
ATOM 817 N N . SER A 1 102 ? 1.446 -3.007 -13.583 1.00 92.19 102 SER A N 1
ATOM 818 C CA . SER A 1 102 ? 0.493 -2.242 -14.383 1.00 92.19 102 SER A CA 1
ATOM 819 C C . SER A 1 102 ? 1.138 -1.664 -15.640 1.00 92.19 102 SER A C 1
ATOM 821 O O . SER A 1 102 ? 2.285 -1.209 -15.641 1.00 92.19 102 SER A O 1
ATOM 823 N N . ALA A 1 103 ? 0.373 -1.692 -16.728 1.00 83.62 103 ALA A N 1
ATOM 824 C CA . ALA A 1 103 ? 0.704 -1.055 -17.992 1.00 83.62 103 ALA A CA 1
AT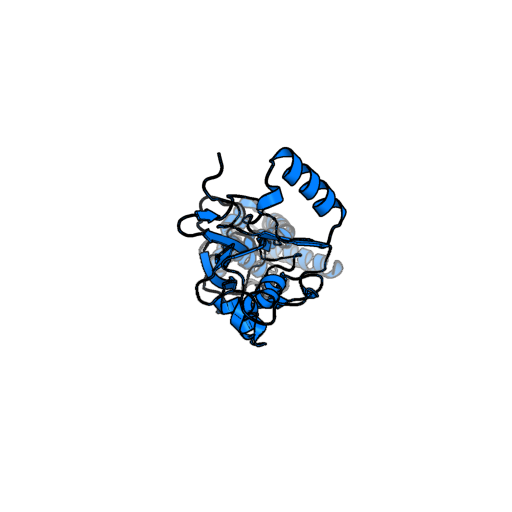OM 825 C C . ALA A 1 103 ? 0.089 0.350 -18.003 1.00 83.62 103 ALA A C 1
ATOM 827 O O . ALA A 1 103 ? -1.083 0.525 -18.352 1.00 83.62 103 ALA A O 1
ATOM 828 N N . ALA A 1 104 ? 0.844 1.351 -17.539 1.00 69.81 104 ALA A N 1
ATOM 829 C CA . ALA A 1 104 ? 0.319 2.694 -17.299 1.00 69.81 104 ALA A CA 1
ATOM 830 C C . ALA A 1 104 ? -0.463 3.253 -18.498 1.00 69.81 104 ALA A C 1
ATOM 832 O O . ALA A 1 104 ? -0.030 3.177 -19.646 1.00 69.81 104 ALA A O 1
ATOM 833 N N . GLY A 1 105 ? -1.631 3.843 -18.225 1.00 60.22 105 GLY A N 1
ATOM 834 C CA . GLY A 1 105 ? -2.437 4.561 -19.218 1.00 60.22 105 GLY A CA 1
ATOM 835 C C . GLY A 1 105 ? -3.152 3.690 -20.256 1.00 60.22 105 GLY A C 1
ATOM 836 O O . GLY A 1 105 ? -4.037 4.200 -20.946 1.00 60.22 105 GLY A O 1
ATOM 837 N N . ASN A 1 106 ? -2.850 2.391 -20.346 1.00 59.66 106 ASN A N 1
ATOM 838 C CA . ASN A 1 106 ? -3.457 1.516 -21.338 1.00 59.66 106 ASN A CA 1
ATOM 839 C C . ASN A 1 106 ? -4.608 0.688 -20.748 1.00 59.66 106 ASN A C 1
ATOM 841 O O . ASN A 1 106 ? -4.405 -0.377 -20.173 1.00 59.66 106 ASN A O 1
ATOM 845 N N . LYS A 1 107 ? -5.846 1.160 -20.941 1.00 62.50 107 LYS A N 1
ATOM 846 C CA . LYS A 1 107 ? -7.064 0.484 -20.451 1.00 62.50 107 LYS A CA 1
ATOM 847 C C . LYS A 1 107 ? -7.324 -0.888 -21.085 1.00 62.50 107 LYS A C 1
ATOM 849 O O . LYS A 1 107 ? -8.224 -1.584 -20.626 1.00 62.50 107 LYS A O 1
ATOM 854 N N . THR A 1 108 ? -6.604 -1.265 -22.143 1.00 67.56 108 THR A N 1
ATOM 855 C CA . THR A 1 108 ? -6.796 -2.568 -22.796 1.00 67.56 108 THR A CA 1
ATOM 856 C C . THR A 1 108 ? -6.024 -3.692 -22.115 1.00 67.56 108 THR A C 1
ATOM 858 O O . THR A 1 108 ? -6.323 -4.855 -22.367 1.00 67.56 108 THR A O 1
ATOM 861 N N . HIS A 1 109 ? -5.025 -3.368 -21.291 1.00 75.12 109 HIS A N 1
ATOM 862 C CA . HIS A 1 109 ? -4.198 -4.361 -20.615 1.00 75.12 109 HIS A CA 1
ATOM 863 C C . HIS A 1 109 ? -4.708 -4.588 -19.194 1.00 75.12 109 HIS A C 1
ATOM 865 O O . HIS A 1 109 ? -4.963 -3.641 -18.451 1.00 75.12 109 HIS A O 1
ATOM 871 N N . VAL A 1 110 ? -4.863 -5.859 -18.827 1.00 87.50 110 VAL A N 1
ATOM 872 C CA . VAL A 1 110 ? -5.227 -6.267 -17.468 1.00 87.50 110 VAL A CA 1
ATOM 873 C C . VAL A 1 110 ? -3.963 -6.259 -16.614 1.00 87.50 110 VAL A C 1
ATOM 875 O O . VAL A 1 110 ? -2.928 -6.767 -17.044 1.00 87.50 110 VAL A O 1
ATOM 878 N N . ASP A 1 111 ? -4.039 -5.668 -15.424 1.00 92.69 111 ASP A N 1
ATOM 879 C CA . ASP A 1 111 ? -2.923 -5.651 -14.478 1.00 92.69 111 ASP A CA 1
ATOM 880 C C . ASP A 1 111 ? -2.549 -7.079 -14.049 1.00 92.69 111 ASP A C 1
ATOM 882 O O . ASP A 1 111 ? -3.422 -7.921 -13.827 1.00 92.69 111 ASP A O 1
ATOM 886 N N . ILE A 1 112 ? -1.252 -7.350 -13.914 1.00 94.12 112 ILE A N 1
ATOM 887 C CA . ILE A 1 112 ? -0.746 -8.665 -13.505 1.00 94.12 112 ILE A CA 1
ATOM 888 C C . ILE A 1 112 ? -0.687 -8.696 -11.982 1.00 94.12 112 ILE A C 1
ATOM 890 O O . ILE A 1 112 ? -0.021 -7.864 -11.369 1.00 94.12 112 ILE A O 1
ATOM 894 N N . TYR A 1 113 ? -1.385 -9.647 -11.370 1.00 96.19 113 TYR A N 1
ATOM 895 C CA . TYR A 1 113 ? -1.328 -9.875 -9.928 1.00 96.19 113 TYR A CA 1
ATOM 896 C C . TYR A 1 113 ? 0.040 -10.422 -9.519 1.00 96.19 113 TYR A C 1
ATOM 898 O O . TYR A 1 113 ? 0.533 -11.359 -10.146 1.00 96.19 113 TYR A O 1
ATOM 906 N N . LEU A 1 114 ? 0.633 -9.849 -8.470 1.00 96.25 114 LEU A N 1
ATOM 907 C CA . LEU A 1 114 ? 1.880 -10.345 -7.889 1.00 96.25 114 LEU A CA 1
ATOM 908 C C . LEU A 1 114 ? 1.598 -11.165 -6.631 1.00 96.25 114 LEU A C 1
ATOM 910 O O . LEU A 1 114 ? 1.853 -12.365 -6.610 1.00 96.25 114 LEU A O 1
ATOM 914 N N . ALA A 1 115 ? 1.070 -10.521 -5.589 1.00 96.75 115 ALA A N 1
ATOM 915 C CA . ALA A 1 115 ? 0.771 -11.163 -4.313 1.00 96.75 115 ALA A CA 1
ATOM 916 C C . ALA A 1 115 ? -0.075 -10.266 -3.402 1.00 96.75 115 ALA A C 1
ATOM 918 O O . ALA A 1 115 ? -0.141 -9.044 -3.579 1.00 96.75 115 ALA A O 1
ATOM 919 N N . ASP A 1 116 ? -0.622 -10.880 -2.358 1.00 96.06 116 ASP A N 1
ATOM 920 C CA . ASP A 1 116 ? -1.104 -10.204 -1.165 1.00 96.06 116 ASP A CA 1
ATOM 921 C C . ASP A 1 116 ? 0.117 -9.911 -0.290 1.00 96.06 116 ASP A C 1
ATOM 923 O O . ASP A 1 116 ? 0.749 -10.825 0.236 1.00 96.06 116 ASP A O 1
ATOM 927 N N . ILE A 1 117 ? 0.493 -8.638 -0.174 1.00 95.75 117 ILE A N 1
ATOM 928 C CA . ILE A 1 117 ? 1.705 -8.247 0.560 1.00 95.75 117 ILE A CA 1
ATOM 929 C C . ILE A 1 117 ? 1.444 -8.103 2.058 1.00 95.75 117 ILE A C 1
ATOM 931 O O . ILE A 1 117 ? 2.353 -8.259 2.861 1.00 95.75 117 ILE A O 1
ATOM 935 N N . PHE A 1 118 ? 0.211 -7.793 2.458 1.00 97.56 118 PHE A N 1
ATOM 936 C CA . PHE A 1 118 ? -0.134 -7.662 3.868 1.00 97.56 118 PHE A CA 1
ATOM 937 C C . PHE A 1 118 ? -1.637 -7.777 4.085 1.00 97.56 118 PHE A C 1
ATOM 939 O O . PHE A 1 118 ? -2.420 -7.279 3.278 1.00 97.56 118 PHE A O 1
ATOM 946 N N . THR A 1 119 ? -2.031 -8.368 5.210 1.00 97.88 119 THR A N 1
ATOM 947 C CA . THR A 1 119 ? -3.416 -8.358 5.684 1.00 97.88 119 THR A CA 1
ATOM 948 C C . THR A 1 119 ? -3.427 -7.931 7.142 1.00 97.88 119 THR A C 1
ATOM 950 O O . THR A 1 119 ? -2.831 -8.606 7.974 1.00 97.88 119 THR A O 1
ATOM 953 N N . LEU A 1 120 ? -4.106 -6.829 7.464 1.00 98.31 120 LEU A N 1
ATOM 954 C CA . LEU A 1 120 ? -4.457 -6.506 8.844 1.00 98.31 120 LEU A CA 1
ATOM 955 C C . LEU A 1 120 ? -5.779 -7.196 9.165 1.00 98.31 120 LEU A C 1
ATOM 957 O O . LEU A 1 120 ? -6.794 -6.868 8.563 1.00 98.31 120 LEU A O 1
ATOM 961 N N . SER A 1 121 ? -5.758 -8.129 10.107 1.00 97.94 121 SER A N 1
ATOM 962 C CA . SER A 1 121 ? -6.929 -8.830 10.641 1.00 97.94 121 SER A CA 1
ATOM 963 C C . SER A 1 121 ? -6.826 -8.913 12.165 1.00 97.94 121 SER A C 1
ATOM 965 O O . SER A 1 121 ? -5.803 -8.521 12.735 1.00 97.94 121 SER A O 1
ATOM 967 N N . GLN A 1 122 ? -7.843 -9.456 12.836 1.00 97.81 122 GLN A N 1
ATOM 968 C CA . GLN A 1 122 ? -7.760 -9.751 14.269 1.00 97.81 122 GLN A CA 1
ATOM 969 C C . GLN A 1 122 ? -6.588 -10.684 14.604 1.00 97.81 122 GLN A C 1
ATOM 971 O O . GLN A 1 122 ? -5.855 -10.406 15.548 1.00 97.81 122 GLN A O 1
ATOM 976 N N . GLU A 1 123 ? -6.359 -11.735 13.813 1.00 97.25 123 GLU A N 1
ATOM 977 C CA . GLU A 1 123 ? -5.226 -12.652 14.001 1.00 97.25 123 GLU A CA 1
ATOM 978 C C . GLU A 1 123 ? -3.895 -11.898 13.917 1.00 97.25 123 GLU A C 1
ATOM 980 O O . GLU A 1 123 ? -3.072 -11.953 14.829 1.00 97.25 123 GLU A O 1
ATOM 985 N N . THR A 1 124 ? -3.718 -11.100 12.864 1.00 97.62 124 THR A N 1
ATOM 986 C CA . THR A 1 124 ? -2.505 -10.298 12.680 1.00 97.62 124 THR A CA 1
ATOM 987 C C . THR A 1 124 ? -2.331 -9.271 13.800 1.00 97.62 124 THR A C 1
ATOM 989 O O . THR A 1 124 ? -1.214 -9.054 14.260 1.00 97.62 124 THR A O 1
ATOM 992 N N . ALA A 1 125 ? -3.414 -8.650 14.274 1.00 97.88 125 ALA A N 1
ATOM 993 C CA . ALA A 1 125 ? -3.368 -7.715 15.394 1.00 97.88 125 ALA A CA 1
ATOM 994 C C . ALA A 1 125 ? -2.920 -8.400 16.696 1.00 97.88 125 ALA A C 1
ATOM 996 O O . ALA A 1 125 ? -2.122 -7.816 17.430 1.00 97.88 125 ALA A O 1
ATOM 997 N N . VAL A 1 126 ? -3.377 -9.632 16.957 1.00 97.75 126 VAL A N 1
ATOM 998 C CA . VAL A 1 126 ? -2.942 -10.445 18.108 1.00 97.75 126 VAL A CA 1
ATOM 999 C C . VAL A 1 126 ? -1.454 -10.778 18.014 1.00 97.75 126 VAL A C 1
ATOM 1001 O O . VAL A 1 126 ? -0.728 -10.540 18.977 1.00 97.75 126 VAL A O 1
ATOM 1004 N N . LEU A 1 127 ? -0.980 -11.250 16.858 1.00 97.62 127 LEU A N 1
ATOM 1005 C CA . LEU A 1 127 ? 0.444 -11.548 16.646 1.00 97.62 127 LEU A CA 1
ATOM 1006 C C . LEU A 1 127 ? 1.315 -10.302 16.879 1.00 97.62 127 LEU A C 1
ATOM 1008 O O . LEU A 1 127 ? 2.296 -10.334 17.623 1.00 97.62 127 LEU A O 1
ATOM 1012 N N . LEU A 1 128 ? 0.901 -9.157 16.330 1.00 97.44 128 LEU A N 1
ATOM 1013 C CA . LEU A 1 128 ? 1.610 -7.889 16.510 1.00 97.44 128 LEU A CA 1
ATOM 1014 C C . LEU A 1 128 ? 1.603 -7.395 17.961 1.00 97.44 128 LEU A C 1
ATOM 1016 O O . LEU A 1 128 ? 2.588 -6.795 18.398 1.00 97.44 128 LEU A O 1
ATOM 1020 N N . ASN A 1 129 ? 0.520 -7.635 18.706 1.00 96.69 129 ASN A N 1
ATOM 1021 C CA . ASN A 1 129 ? 0.451 -7.337 20.138 1.00 96.69 129 ASN A CA 1
ATOM 1022 C C . ASN A 1 129 ? 1.460 -8.173 20.941 1.00 96.69 129 ASN A C 1
ATOM 1024 O O . ASN A 1 129 ? 2.087 -7.663 21.866 1.00 96.69 129 ASN A O 1
ATOM 1028 N N . GLN A 1 130 ? 1.660 -9.432 20.545 1.00 96.50 130 GLN A N 1
ATOM 1029 C CA . GLN A 1 130 ? 2.613 -10.361 21.161 1.00 96.50 130 GLN A CA 1
ATOM 1030 C C . GLN A 1 130 ? 4.077 -10.070 20.782 1.00 96.50 130 GLN A C 1
ATOM 1032 O O . GLN A 1 130 ? 4.990 -10.713 21.299 1.00 96.50 130 GLN A O 1
ATOM 1037 N N . GLY A 1 131 ? 4.317 -9.078 19.919 1.00 94.75 131 GLY A N 1
ATOM 1038 C CA . GLY A 1 131 ? 5.648 -8.706 19.440 1.00 94.75 131 GLY A CA 1
ATOM 1039 C C . GLY A 1 131 ? 6.111 -9.497 18.216 1.00 94.75 131 GLY A C 1
ATOM 1040 O O . GLY A 1 131 ? 7.266 -9.362 17.810 1.00 94.75 131 GLY A O 1
ATOM 1041 N N . GLU A 1 132 ? 5.236 -10.294 17.600 1.00 94.94 132 GLU A N 1
ATOM 1042 C CA . GLU A 1 132 ? 5.546 -11.019 16.371 1.00 94.94 132 GLU A CA 1
ATOM 1043 C C . GLU A 1 132 ? 5.411 -10.099 15.152 1.00 94.94 132 GLU A C 1
ATOM 1045 O O . GLU A 1 132 ? 4.337 -9.900 14.589 1.00 94.94 132 GLU A O 1
ATOM 1050 N N . GLU A 1 133 ? 6.535 -9.522 14.727 1.00 92.75 133 GLU A N 1
ATOM 1051 C CA . GLU A 1 133 ? 6.589 -8.577 13.601 1.00 92.75 133 GLU A CA 1
ATOM 1052 C C . GLU A 1 133 ? 6.843 -9.243 12.239 1.00 92.75 133 GLU A C 1
ATOM 1054 O O . GLU A 1 133 ? 6.949 -8.553 11.225 1.00 92.75 133 GLU A O 1
ATOM 1059 N N . GLY A 1 134 ? 6.928 -10.576 12.182 1.00 90.44 134 GLY A N 1
ATOM 1060 C CA . GLY A 1 134 ? 7.247 -11.310 10.950 1.00 90.44 134 GLY A CA 1
ATOM 1061 C C . GLY A 1 134 ? 6.271 -11.031 9.804 1.00 90.44 134 GLY A C 1
ATOM 1062 O O . GLY A 1 134 ? 6.677 -10.996 8.649 1.00 90.44 134 GLY A O 1
ATOM 1063 N N . CYS A 1 135 ? 5.006 -10.736 10.116 1.00 91.62 135 CYS A N 1
ATOM 1064 C CA . CYS A 1 135 ? 3.986 -10.386 9.126 1.00 91.62 135 CYS A CA 1
ATOM 1065 C C . CYS A 1 135 ? 4.151 -8.979 8.522 1.00 91.62 135 CYS A C 1
ATOM 1067 O O . CYS A 1 135 ? 3.482 -8.662 7.541 1.00 91.62 135 CYS A O 1
ATOM 1069 N N . LEU A 1 136 ? 5.013 -8.121 9.084 1.00 95.06 136 LEU A N 1
ATOM 1070 C CA . LEU A 1 136 ? 5.226 -6.752 8.598 1.00 95.06 136 LEU A CA 1
ATOM 1071 C C . LEU A 1 136 ? 6.212 -6.676 7.431 1.00 95.06 136 LEU A C 1
ATOM 1073 O O . LEU A 1 136 ? 6.334 -5.616 6.819 1.00 95.06 136 LEU A O 1
ATOM 1077 N N . SER A 1 137 ? 6.930 -7.753 7.120 1.00 96.50 137 SER A N 1
ATOM 1078 C CA . SER A 1 137 ? 7.899 -7.770 6.025 1.00 96.50 137 SER A CA 1
ATOM 1079 C C . SER A 1 137 ? 7.853 -9.074 5.249 1.00 96.50 137 SER A C 1
ATOM 1081 O O . SER A 1 137 ? 7.425 -10.106 5.757 1.00 96.50 137 SER A O 1
ATOM 1083 N N . GLY A 1 138 ? 8.291 -9.020 3.999 1.00 95.69 138 GLY A N 1
ATOM 1084 C CA . GLY A 1 138 ? 8.313 -10.183 3.132 1.00 95.69 138 GLY A CA 1
ATOM 1085 C C . GLY A 1 138 ? 8.863 -9.853 1.757 1.00 95.69 138 GLY A C 1
ATOM 1086 O O . GLY A 1 138 ? 9.320 -8.736 1.492 1.00 95.69 138 GLY A O 1
ATOM 1087 N N . GLN A 1 139 ? 8.827 -10.849 0.880 1.00 96.31 139 GLN A N 1
ATOM 1088 C CA . GLN A 1 139 ? 9.301 -10.729 -0.490 1.00 96.31 139 GLN A CA 1
ATOM 1089 C C . GLN A 1 139 ? 8.357 -11.429 -1.460 1.00 96.31 139 GLN A C 1
ATOM 1091 O O . GLN A 1 139 ? 7.693 -12.404 -1.108 1.00 96.31 139 GLN A O 1
ATOM 1096 N N . VAL A 1 140 ? 8.299 -10.908 -2.680 1.00 96.06 140 VAL A N 1
ATOM 1097 C CA . VAL A 1 140 ? 7.469 -11.430 -3.765 1.00 96.06 140 VAL A CA 1
ATOM 1098 C C . VAL A 1 140 ? 8.324 -11.536 -5.016 1.00 96.06 140 VAL A C 1
ATOM 1100 O O . VAL A 1 140 ? 8.967 -10.563 -5.406 1.00 96.06 140 VAL A O 1
ATOM 1103 N N . SER A 1 141 ? 8.327 -12.699 -5.661 1.00 95.62 141 SER A N 1
ATOM 1104 C CA . SER A 1 141 ? 9.043 -12.886 -6.923 1.00 95.62 141 SER A CA 1
ATOM 1105 C C . SER A 1 141 ? 8.368 -12.112 -8.054 1.00 95.62 141 SER A C 1
ATOM 1107 O O . SER A 1 141 ? 7.144 -12.142 -8.206 1.00 95.62 141 SER A O 1
ATOM 1109 N N . ILE A 1 142 ? 9.172 -11.438 -8.868 1.00 95.56 142 ILE A N 1
ATOM 1110 C CA . ILE A 1 142 ? 8.712 -10.727 -10.056 1.00 95.56 142 ILE A CA 1
ATOM 1111 C C . ILE A 1 142 ? 8.658 -11.721 -11.223 1.00 95.56 142 ILE A C 1
ATOM 1113 O O . ILE A 1 142 ? 9.696 -12.273 -11.595 1.00 95.56 142 ILE A O 1
ATOM 1117 N N . PRO A 1 143 ? 7.474 -11.985 -11.804 1.00 92.88 143 PRO A N 1
ATOM 1118 C CA . PRO A 1 143 ? 7.353 -12.914 -12.919 1.00 92.88 143 PRO A CA 1
ATOM 1119 C C . PRO A 1 143 ? 7.973 -12.326 -14.190 1.00 92.88 143 PRO A C 1
ATOM 1121 O O . PRO A 1 143 ? 8.238 -11.131 -14.278 1.00 92.88 143 PRO A O 1
ATOM 1124 N N . GLU A 1 144 ? 8.132 -13.155 -15.216 1.00 88.56 144 GLU A N 1
ATOM 1125 C CA . GLU A 1 144 ? 8.343 -12.654 -16.574 1.00 88.56 144 GLU A CA 1
ATOM 1126 C C . GLU A 1 144 ? 7.112 -11.872 -17.044 1.00 88.56 144 GLU A C 1
ATOM 1128 O O . GLU A 1 144 ? 5.975 -12.334 -16.895 1.00 88.56 144 GLU A O 1
ATOM 1133 N N . TYR A 1 145 ? 7.323 -10.684 -17.617 1.00 85.25 145 TYR A N 1
ATOM 1134 C CA . TYR A 1 145 ? 6.237 -9.831 -18.095 1.00 85.25 145 TYR A CA 1
ATOM 1135 C C . TYR A 1 145 ? 6.632 -9.028 -19.351 1.00 85.25 145 TYR A C 1
ATOM 1137 O O . TYR A 1 145 ? 7.802 -8.691 -19.536 1.00 85.25 145 TYR A O 1
ATOM 1145 N N . PRO A 1 146 ? 5.675 -8.682 -20.237 1.00 79.62 146 PRO A N 1
ATOM 1146 C CA . PRO A 1 146 ? 5.964 -7.860 -21.413 1.00 79.62 146 PRO A CA 1
ATOM 1147 C C . PRO A 1 146 ? 6.344 -6.417 -21.048 1.00 79.62 146 PRO A C 1
ATOM 1149 O O . PRO A 1 146 ? 5.736 -5.834 -20.155 1.00 79.62 146 PRO A O 1
ATOM 1152 N N . ALA A 1 147 ? 7.224 -5.779 -21.827 1.00 77.44 147 ALA A N 1
ATOM 1153 C CA . ALA A 1 147 ? 7.731 -4.414 -21.584 1.00 77.44 147 ALA A CA 1
ATOM 1154 C C . ALA A 1 147 ? 6.658 -3.305 -21.471 1.00 77.44 147 ALA A C 1
ATOM 1156 O O . ALA A 1 147 ? 6.954 -2.186 -21.057 1.00 77.44 147 ALA A O 1
ATOM 1157 N N . VAL A 1 148 ? 5.404 -3.592 -21.838 1.00 78.06 148 VAL A N 1
ATOM 1158 C CA . VAL A 1 148 ? 4.267 -2.685 -21.630 1.00 78.06 148 VAL A CA 1
ATOM 1159 C C . VAL A 1 148 ? 3.958 -2.472 -20.140 1.00 78.06 148 VAL A C 1
ATOM 1161 O O . VAL A 1 148 ? 3.478 -1.399 -19.775 1.00 78.06 148 VAL A O 1
ATOM 1164 N N . TYR A 1 149 ? 4.258 -3.447 -19.275 1.00 85.88 149 TYR A N 1
ATOM 1165 C CA . TYR A 1 149 ? 4.107 -3.339 -17.825 1.00 85.88 149 TYR A CA 1
ATOM 1166 C C . TYR A 1 149 ? 5.355 -2.700 -17.230 1.00 85.88 149 TYR A C 1
ATOM 1168 O O . TYR A 1 149 ? 6.445 -3.246 -17.319 1.00 85.88 149 TYR A O 1
ATOM 1176 N N . HIS A 1 150 ? 5.204 -1.523 -16.639 1.00 84.12 150 HIS A N 1
ATOM 1177 C CA . HIS A 1 150 ? 6.342 -0.742 -16.151 1.00 84.12 150 HIS A CA 1
ATOM 1178 C C . HIS A 1 150 ? 6.065 -0.056 -14.814 1.00 84.12 150 HIS A C 1
ATOM 1180 O O . HIS A 1 150 ? 6.994 0.466 -14.202 1.00 84.12 150 HIS A O 1
ATOM 1186 N N . ASP A 1 151 ? 4.822 -0.086 -14.332 1.00 90.69 151 ASP A N 1
ATOM 1187 C CA . ASP A 1 151 ? 4.436 0.458 -13.036 1.00 90.69 151 ASP A CA 1
ATOM 1188 C C . ASP A 1 151 ? 4.251 -0.662 -12.013 1.00 90.69 151 ASP A C 1
ATOM 1190 O O . ASP A 1 151 ? 3.680 -1.712 -12.321 1.00 90.69 151 ASP A O 1
ATOM 1194 N N . LEU A 1 152 ? 4.621 -0.387 -10.763 1.00 95.06 152 LEU A N 1
ATOM 1195 C CA . LEU A 1 152 ? 4.102 -1.137 -9.623 1.00 95.06 152 LEU A CA 1
ATOM 1196 C C . LEU A 1 152 ? 2.827 -0.456 -9.135 1.00 95.06 152 LEU A C 1
ATOM 1198 O O . LEU A 1 152 ? 2.814 0.748 -8.869 1.00 95.06 152 LEU A O 1
ATOM 1202 N N . LYS A 1 153 ? 1.748 -1.221 -9.006 1.00 95.62 153 LYS A N 1
ATOM 1203 C CA . LYS A 1 153 ? 0.461 -0.758 -8.487 1.00 95.62 153 LYS A CA 1
ATOM 1204 C C . LYS A 1 153 ? 0.140 -1.526 -7.215 1.00 95.62 153 LYS A C 1
ATOM 1206 O O . LYS A 1 153 ? 0.222 -2.748 -7.189 1.00 95.62 153 LYS A O 1
ATOM 1211 N N . PHE A 1 154 ? -0.314 -0.812 -6.198 1.00 97.00 154 PHE A N 1
ATOM 1212 C CA . PHE A 1 154 ? -0.773 -1.382 -4.947 1.00 97.00 154 PHE A CA 1
ATOM 1213 C C . PHE A 1 154 ? -2.223 -0.998 -4.691 1.00 97.00 154 PHE A C 1
ATOM 1215 O O . PHE A 1 154 ? -2.606 0.162 -4.868 1.00 97.00 154 PHE A O 1
ATOM 1222 N N . THR A 1 155 ? -3.035 -1.975 -4.305 1.00 97.12 155 THR A N 1
ATOM 1223 C CA . THR A 1 155 ? -4.459 -1.779 -4.019 1.00 97.12 155 THR A CA 1
ATOM 1224 C C . THR A 1 155 ? -4.761 -2.133 -2.575 1.00 97.12 155 THR A C 1
ATOM 1226 O O . THR A 1 155 ? -4.126 -3.012 -1.997 1.00 97.12 155 THR A O 1
ATOM 1229 N N . THR A 1 156 ? -5.751 -1.450 -2.014 1.00 97.69 156 THR A N 1
ATOM 1230 C CA . THR A 1 156 ? -6.283 -1.711 -0.679 1.00 97.69 156 THR A CA 1
ATOM 1231 C C . THR A 1 156 ? -7.714 -2.190 -0.839 1.00 97.69 156 THR A C 1
ATOM 1233 O O . THR A 1 156 ? -8.527 -1.468 -1.416 1.00 97.69 156 THR A O 1
ATOM 1236 N N . ASP A 1 157 ? -8.005 -3.386 -0.346 1.00 97.50 157 ASP A N 1
ATOM 1237 C CA . ASP A 1 157 ? -9.359 -3.922 -0.221 1.00 97.50 157 ASP A CA 1
ATOM 1238 C C . ASP A 1 157 ? -9.699 -4.015 1.271 1.00 97.50 157 ASP A C 1
ATOM 1240 O O . ASP A 1 157 ? -8.840 -4.356 2.084 1.00 97.50 157 ASP A O 1
ATOM 1244 N N . ILE A 1 158 ? -10.930 -3.672 1.642 1.00 98.25 158 ILE A N 1
ATOM 1245 C CA . ILE A 1 158 ? -11.364 -3.619 3.041 1.00 98.25 158 ILE A CA 1
ATOM 1246 C C . ILE A 1 158 ? -12.619 -4.470 3.185 1.00 98.25 158 ILE A C 1
ATOM 1248 O O . ILE A 1 158 ? -13.644 -4.173 2.574 1.00 98.25 158 ILE A O 1
ATOM 1252 N N . GLN A 1 159 ? -12.547 -5.505 4.010 1.00 97.94 159 GLN A N 1
ATOM 1253 C CA . GLN A 1 159 ? -13.707 -6.242 4.489 1.00 97.94 159 GLN A CA 1
ATOM 1254 C C . GLN A 1 159 ? -14.214 -5.526 5.743 1.00 97.94 159 GLN A C 1
ATOM 1256 O O . GLN A 1 159 ? -13.552 -5.544 6.779 1.00 97.94 159 GLN A O 1
ATOM 1261 N N . VAL A 1 160 ? -15.341 -4.818 5.629 1.00 97.31 160 VAL A N 1
ATOM 1262 C CA . VAL A 1 160 ? -15.865 -3.971 6.710 1.00 97.31 160 VAL A CA 1
ATOM 1263 C C . VAL A 1 160 ? -16.545 -4.834 7.764 1.00 97.31 160 VAL A C 1
ATOM 1265 O O . VAL A 1 160 ? -16.119 -4.813 8.914 1.00 97.31 160 VAL A O 1
ATOM 1268 N N . TYR A 1 161 ? -17.597 -5.557 7.369 1.00 96.69 161 TYR A N 1
ATOM 1269 C CA . TYR A 1 161 ? -18.338 -6.480 8.229 1.00 96.69 161 TYR A CA 1
ATOM 1270 C C . TYR A 1 161 ? -19.240 -7.398 7.395 1.00 96.69 161 TYR A C 1
ATOM 1272 O O . TYR A 1 161 ? -20.108 -6.901 6.667 1.00 96.69 161 TYR A O 1
ATOM 1280 N N . ASP A 1 162 ? -19.080 -8.714 7.526 1.00 94.19 162 ASP A N 1
ATOM 1281 C CA . ASP A 1 162 ? -19.916 -9.732 6.867 1.00 94.19 162 ASP A CA 1
ATOM 1282 C C . ASP A 1 162 ? -19.963 -9.561 5.328 1.00 94.19 162 ASP A C 1
ATOM 1284 O O . ASP A 1 162 ? -18.936 -9.635 4.660 1.00 94.19 162 ASP A O 1
ATOM 1288 N N . GLN A 1 163 ? -21.110 -9.270 4.709 1.00 95.88 163 GLN A N 1
ATOM 1289 C CA . GLN A 1 163 ? -21.170 -8.997 3.262 1.00 95.88 163 GLN A CA 1
ATOM 1290 C C . GLN A 1 163 ? -20.637 -7.615 2.834 1.00 95.88 163 GLN A C 1
ATOM 1292 O O . GLN A 1 163 ? -20.591 -7.326 1.636 1.00 95.88 163 GLN A O 1
ATOM 1297 N N . HIS A 1 164 ? -20.333 -6.711 3.770 1.00 96.94 164 HIS A N 1
ATOM 1298 C CA . HIS A 1 164 ? -19.955 -5.338 3.438 1.00 96.94 164 HIS A CA 1
ATOM 1299 C C . HIS A 1 164 ? -18.454 -5.214 3.202 1.00 96.94 164 HIS A C 1
ATOM 1301 O O . HIS A 1 164 ? -17.655 -5.366 4.123 1.00 96.94 164 HIS A O 1
ATOM 1307 N N . SER A 1 165 ? -18.085 -4.845 1.981 1.00 97.38 165 SER A N 1
ATOM 1308 C CA . SER A 1 165 ? -16.699 -4.672 1.560 1.00 97.38 165 SER A CA 1
ATOM 1309 C C . SER A 1 165 ? -16.520 -3.416 0.711 1.00 97.38 165 SER A C 1
ATOM 1311 O O . SER A 1 165 ? -17.452 -2.922 0.070 1.00 97.38 165 SER A O 1
ATOM 1313 N N . LEU A 1 166 ? -15.304 -2.877 0.737 1.00 96.62 166 LEU A N 1
ATOM 1314 C CA . LEU A 1 166 ? -14.858 -1.777 -0.103 1.00 96.62 166 LEU A CA 1
ATOM 1315 C C . LEU A 1 166 ? -13.693 -2.263 -0.958 1.00 96.62 166 LEU A C 1
ATOM 1317 O O . LEU A 1 166 ? -12.671 -2.728 -0.448 1.00 96.62 166 LEU A O 1
ATOM 1321 N N . HIS A 1 167 ? -13.854 -2.120 -2.265 1.00 95.50 167 HIS A N 1
ATOM 1322 C CA . HIS A 1 167 ? -12.871 -2.509 -3.262 1.00 95.50 167 HIS A CA 1
ATOM 1323 C C . HIS A 1 167 ? -12.268 -1.293 -3.954 1.00 95.50 167 HIS A C 1
ATOM 1325 O O . HIS A 1 167 ? -12.702 -0.148 -3.788 1.00 95.50 167 HIS A O 1
ATOM 1331 N N . THR A 1 168 ? -11.257 -1.568 -4.773 1.00 91.50 168 THR A N 1
ATOM 1332 C CA . THR A 1 168 ? -10.552 -0.573 -5.588 1.00 91.50 168 THR A CA 1
ATOM 1333 C C . THR A 1 168 ? -11.497 0.461 -6.218 1.00 91.50 168 THR A C 1
ATOM 1335 O O . THR A 1 168 ? -12.391 0.129 -6.996 1.00 91.50 168 THR A O 1
ATOM 1338 N N . GLY A 1 169 ? -11.262 1.739 -5.904 1.00 90.19 169 GLY A N 1
ATOM 1339 C CA . GLY A 1 169 ? -12.001 2.875 -6.460 1.00 90.19 169 GLY A CA 1
ATOM 1340 C C . GLY A 1 169 ? -13.375 3.159 -5.840 1.00 90.19 169 GLY A C 1
ATOM 1341 O O . GLY A 1 169 ? -14.050 4.070 -6.312 1.00 90.19 169 GLY A O 1
ATOM 1342 N N . ASN A 1 170 ? -13.807 2.431 -4.804 1.00 93.25 170 ASN A N 1
ATOM 1343 C CA . ASN A 1 170 ? -15.084 2.707 -4.129 1.00 93.25 170 ASN A CA 1
ATOM 1344 C C . ASN A 1 170 ? -15.045 3.988 -3.280 1.00 93.25 170 ASN A C 1
ATOM 1346 O O . ASN A 1 170 ? -16.019 4.738 -3.264 1.00 93.25 170 ASN A O 1
ATOM 1350 N N . CYS A 1 171 ? -13.928 4.265 -2.607 1.00 93.62 171 CYS A N 1
ATOM 1351 C CA . CYS A 1 171 ? -13.706 5.510 -1.873 1.00 93.62 171 CYS A CA 1
ATOM 1352 C C . CYS A 1 171 ? -12.212 5.873 -1.824 1.00 93.62 171 CYS A C 1
ATOM 1354 O O . CYS A 1 171 ? -11.371 5.187 -2.412 1.00 93.62 171 CYS A O 1
ATOM 1356 N N . SER A 1 172 ? -11.877 6.958 -1.116 1.00 94.00 172 SER A N 1
ATOM 1357 C CA . SER A 1 172 ? -10.499 7.441 -0.947 1.00 94.00 172 SER A CA 1
ATOM 1358 C C . SER A 1 172 ? -9.554 6.404 -0.331 1.00 94.00 172 SER A C 1
ATOM 1360 O O . SER A 1 172 ? -8.375 6.388 -0.682 1.00 94.00 172 SER A O 1
ATOM 1362 N N . LEU A 1 173 ? -10.056 5.513 0.530 1.00 95.06 173 LEU A N 1
ATOM 1363 C CA . LEU A 1 173 ? -9.272 4.452 1.175 1.00 95.06 173 LEU A CA 1
ATOM 1364 C C . LEU A 1 173 ? -8.848 3.337 0.208 1.00 95.06 173 LEU A C 1
ATOM 1366 O O . LEU A 1 173 ? -7.905 2.605 0.493 1.00 95.06 173 LEU A O 1
ATOM 1370 N N . ASN A 1 174 ? -9.508 3.221 -0.945 1.00 95.00 174 ASN A N 1
ATOM 1371 C CA . ASN A 1 174 ? -9.257 2.172 -1.935 1.00 95.00 174 ASN A CA 1
ATOM 1372 C C . ASN A 1 174 ? -8.696 2.734 -3.251 1.00 95.00 174 ASN A C 1
ATOM 1374 O O . ASN A 1 174 ? -8.764 2.075 -4.293 1.00 95.00 174 ASN A O 1
ATOM 1378 N N . ILE A 1 175 ? -8.173 3.9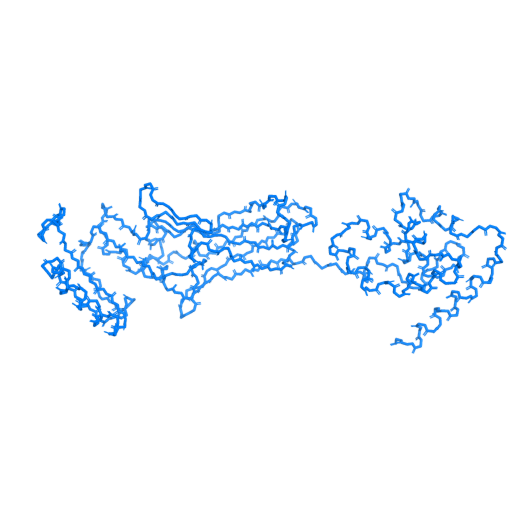65 -3.240 1.00 94.31 175 ILE A N 1
ATOM 1379 C CA . ILE A 1 175 ? -7.480 4.528 -4.402 1.00 94.31 175 ILE A CA 1
ATOM 1380 C C . ILE A 1 175 ? -6.118 3.832 -4.538 1.00 94.31 175 ILE A C 1
ATOM 1382 O O . ILE A 1 175 ? -5.334 3.852 -3.587 1.00 94.31 175 ILE A O 1
ATOM 1386 N N . PRO A 1 176 ? -5.797 3.234 -5.702 1.00 94.31 176 PRO A N 1
ATOM 1387 C CA . PRO A 1 176 ? -4.520 2.562 -5.888 1.00 94.31 176 PRO A CA 1
ATOM 1388 C C . PRO A 1 176 ? -3.337 3.516 -5.755 1.00 94.31 176 PRO A C 1
ATOM 1390 O O . PRO A 1 176 ? -3.316 4.586 -6.370 1.00 94.31 176 PRO A O 1
ATOM 1393 N N . LYS A 1 177 ? -2.304 3.075 -5.040 1.00 93.94 177 LYS A N 1
ATOM 1394 C CA . LYS A 1 177 ? -1.003 3.742 -5.028 1.00 93.94 177 LYS A CA 1
ATOM 1395 C C . LYS A 1 177 ? -0.142 3.163 -6.142 1.00 93.94 177 LYS A C 1
ATOM 1397 O O . LYS A 1 177 ? -0.083 1.949 -6.306 1.00 93.94 177 LYS A O 1
ATOM 1402 N N . LYS A 1 178 ? 0.530 4.016 -6.911 1.00 92.81 178 LYS A N 1
ATOM 1403 C CA . LYS A 1 178 ? 1.407 3.584 -8.005 1.00 92.81 178 LYS A CA 1
ATOM 1404 C C . LYS A 1 178 ? 2.818 4.111 -7.815 1.00 92.81 178 LYS A C 1
ATOM 1406 O O . LYS A 1 178 ? 2.995 5.270 -7.444 1.00 92.81 178 LYS A O 1
ATOM 1411 N N . ILE A 1 179 ? 3.799 3.270 -8.114 1.00 91.25 179 ILE A N 1
ATOM 1412 C CA . ILE A 1 179 ? 5.176 3.681 -8.369 1.00 91.25 179 ILE A CA 1
ATOM 1413 C C . ILE A 1 179 ? 5.345 3.636 -9.883 1.00 91.25 179 ILE A C 1
ATOM 1415 O O . ILE A 1 179 ? 5.411 2.561 -10.483 1.00 91.25 179 ILE A O 1
ATOM 1419 N N . LEU A 1 180 ? 5.314 4.820 -10.490 1.00 85.44 180 LEU A N 1
ATOM 1420 C CA . LEU A 1 180 ? 5.379 4.964 -11.938 1.00 85.44 180 LEU A CA 1
ATOM 1421 C C . LEU A 1 180 ? 6.777 4.611 -12.435 1.00 85.44 180 LEU A C 1
ATOM 1423 O O . LEU A 1 180 ? 7.760 5.011 -11.808 1.00 85.44 180 LEU A O 1
ATOM 1427 N N . GLN A 1 181 ? 6.858 3.919 -13.572 1.00 82.19 181 GLN A N 1
ATOM 1428 C CA . GLN A 1 181 ? 8.130 3.591 -14.229 1.00 82.19 181 GLN A CA 1
ATOM 1429 C C . GLN A 1 181 ? 9.092 2.798 -13.319 1.00 82.19 181 GLN A C 1
ATOM 1431 O O . GLN A 1 181 ? 10.310 2.890 -13.462 1.00 82.19 181 GLN A O 1
ATOM 1436 N N . ALA A 1 182 ? 8.535 2.012 -12.393 1.00 87.31 182 ALA A N 1
ATOM 1437 C CA . ALA A 1 182 ? 9.270 1.153 -11.473 1.00 87.31 182 ALA A CA 1
ATOM 1438 C C . ALA A 1 182 ? 10.101 0.081 -12.191 1.00 87.31 182 ALA A C 1
ATOM 1440 O O . ALA A 1 182 ? 11.206 -0.203 -11.749 1.00 87.31 182 ALA A O 1
ATOM 1441 N N . LYS A 1 183 ? 9.580 -0.502 -13.282 1.00 87.44 183 LYS A N 1
ATOM 1442 C CA . LYS A 1 183 ? 10.269 -1.492 -14.138 1.00 87.44 183 LYS A CA 1
ATOM 1443 C C . LYS A 1 183 ? 11.054 -2.552 -13.346 1.00 87.44 183 LYS A C 1
ATOM 1445 O O . LYS A 1 183 ? 12.269 -2.649 -13.511 1.00 87.44 183 LYS A O 1
ATOM 1450 N N . PRO A 1 184 ? 10.411 -3.314 -12.449 1.00 91.25 184 PRO A N 1
ATOM 1451 C CA . PRO A 1 184 ? 11.126 -4.274 -11.613 1.00 91.25 184 PRO A CA 1
ATOM 1452 C C . PRO A 1 184 ? 11.731 -5.409 -12.455 1.00 91.25 184 PRO A C 1
ATOM 1454 O O . PRO A 1 184 ? 11.057 -5.949 -13.320 1.00 91.25 184 PRO A O 1
ATOM 1457 N N . GLU A 1 185 ? 12.982 -5.796 -12.236 1.00 89.81 185 GLU A N 1
ATOM 1458 C CA . GLU A 1 185 ? 13.653 -6.817 -13.049 1.00 89.81 185 GLU A CA 1
ATOM 1459 C C . GLU A 1 185 ? 12.941 -8.187 -12.960 1.00 89.81 185 GLU A C 1
ATOM 1461 O O . GLU A 1 185 ? 12.727 -8.686 -11.853 1.00 89.81 185 GLU A O 1
ATOM 1466 N N . PRO A 1 186 ? 12.545 -8.808 -14.089 1.00 90.44 186 PRO A N 1
ATOM 1467 C CA . PRO A 1 186 ? 12.009 -10.164 -14.124 1.00 90.44 186 PRO A CA 1
ATOM 1468 C C . PRO A 1 186 ? 12.945 -11.171 -13.461 1.00 90.44 186 PRO A C 1
ATOM 1470 O O . PRO A 1 186 ? 14.164 -11.083 -13.596 1.00 90.44 186 PRO A O 1
ATOM 1473 N N . GLY A 1 187 ? 12.379 -12.104 -12.697 1.00 91.00 187 GLY A N 1
ATOM 1474 C CA . GLY A 1 187 ? 13.148 -13.077 -11.921 1.00 91.00 187 GLY A CA 1
ATOM 1475 C C . GLY A 1 187 ? 13.793 -12.519 -10.646 1.00 91.00 187 GLY A C 1
ATOM 1476 O O . GLY A 1 187 ? 14.305 -13.305 -9.851 1.00 91.00 187 GLY A O 1
ATOM 1477 N N . SER A 1 188 ? 13.746 -11.201 -10.412 1.00 93.56 188 SER A N 1
ATOM 1478 C CA . SER A 1 188 ? 14.159 -10.591 -9.142 1.00 93.56 188 SER A CA 1
ATOM 1479 C C . SER A 1 188 ? 13.040 -10.626 -8.091 1.00 93.56 188 SER A C 1
ATOM 1481 O O . SER A 1 188 ? 11.948 -11.154 -8.322 1.00 93.56 188 SER A O 1
ATOM 1483 N N . GLU A 1 189 ? 13.308 -10.056 -6.915 1.00 95.75 189 GLU A N 1
ATOM 1484 C CA . GLU A 1 189 ? 12.364 -9.988 -5.802 1.00 95.75 189 GLU A CA 1
ATOM 1485 C C . GLU A 1 189 ? 11.974 -8.540 -5.472 1.00 95.75 189 GLU A C 1
ATOM 1487 O O . GLU A 1 189 ? 12.803 -7.626 -5.430 1.00 95.75 189 GLU A O 1
ATOM 1492 N N . LEU A 1 190 ? 10.684 -8.341 -5.200 1.00 96.25 190 LEU A N 1
ATOM 1493 C CA . LEU A 1 190 ? 10.145 -7.155 -4.547 1.00 96.25 190 LEU A CA 1
ATOM 1494 C C . LEU A 1 190 ? 10.092 -7.410 -3.044 1.00 96.25 190 LEU A C 1
ATOM 1496 O O . LEU A 1 190 ? 9.245 -8.167 -2.571 1.00 96.25 190 LEU A O 1
ATOM 1500 N N . HIS A 1 191 ? 10.953 -6.734 -2.292 1.00 97.12 191 HIS A N 1
ATOM 1501 C CA . HIS A 1 191 ? 10.912 -6.733 -0.835 1.00 97.12 191 HIS A CA 1
ATOM 1502 C C . HIS A 1 191 ? 9.997 -5.620 -0.340 1.00 97.12 191 HIS A C 1
ATOM 1504 O O . HIS A 1 191 ? 10.086 -4.474 -0.795 1.00 97.12 191 HIS A O 1
ATOM 1510 N N . PHE A 1 192 ? 9.148 -5.942 0.628 1.00 96.56 192 PHE A N 1
ATOM 1511 C CA . PHE A 1 192 ? 8.281 -4.979 1.289 1.00 96.56 192 PHE A CA 1
ATOM 1512 C C . PHE A 1 192 ? 8.490 -5.009 2.801 1.00 96.56 192 PHE A C 1
ATOM 1514 O O . PHE A 1 192 ? 8.772 -6.049 3.395 1.00 96.56 192 PHE A O 1
ATOM 1521 N N . GLU A 1 193 ? 8.336 -3.848 3.429 1.00 96.88 193 GLU A N 1
ATOM 1522 C CA . GLU A 1 193 ? 8.400 -3.702 4.879 1.00 96.88 193 GLU A CA 1
ATOM 1523 C C . GLU A 1 193 ? 7.447 -2.599 5.342 1.00 96.88 193 GLU A C 1
ATOM 1525 O O . GLU A 1 193 ? 7.541 -1.453 4.896 1.00 96.88 193 GLU A O 1
ATOM 1530 N N . TYR A 1 194 ? 6.551 -2.920 6.267 1.00 97.25 194 TYR A N 1
ATOM 1531 C CA . TYR A 1 194 ? 5.694 -1.956 6.936 1.00 97.25 194 TYR A CA 1
ATOM 1532 C C . TYR A 1 194 ? 6.404 -1.359 8.149 1.00 97.25 194 TYR A C 1
ATOM 1534 O O . TYR A 1 194 ? 6.680 -2.040 9.139 1.00 97.25 194 TYR A O 1
ATOM 1542 N N . LYS A 1 195 ? 6.672 -0.053 8.108 1.00 95.12 195 LYS A N 1
ATOM 1543 C CA . LYS A 1 195 ? 7.218 0.670 9.259 1.00 95.12 195 LYS A CA 1
ATOM 1544 C C . LYS A 1 195 ? 6.089 1.198 10.132 1.00 95.12 195 LYS A C 1
ATOM 1546 O O . LYS A 1 195 ? 5.198 1.890 9.649 1.00 95.12 195 LYS A O 1
ATOM 1551 N N . ARG A 1 196 ? 6.175 0.919 11.434 1.00 91.25 196 ARG A N 1
ATOM 1552 C CA . ARG A 1 196 ? 5.346 1.540 12.480 1.00 91.25 196 ARG A CA 1
ATOM 1553 C C . ARG A 1 196 ? 5.990 2.843 12.972 1.00 91.25 196 ARG A C 1
ATOM 1555 O O . ARG A 1 196 ? 7.158 3.115 12.693 1.00 91.25 196 ARG A O 1
ATOM 1562 N N . GLY A 1 197 ? 5.238 3.644 13.724 1.00 87.94 197 GLY A N 1
ATOM 1563 C CA . GLY A 1 197 ? 5.721 4.873 14.361 1.00 87.94 197 GLY A CA 1
ATOM 1564 C C . GLY A 1 197 ? 4.932 6.105 13.928 1.00 87.94 197 GLY A C 1
ATOM 1565 O O . GLY A 1 197 ? 3.775 5.997 13.543 1.00 87.94 197 GLY A O 1
ATOM 1566 N N . LYS A 1 198 ? 5.565 7.283 13.987 1.00 83.62 198 LYS A N 1
ATOM 1567 C CA . LYS A 1 198 ? 4.910 8.580 13.720 1.00 83.62 198 LYS A CA 1
ATOM 1568 C C . LYS A 1 198 ? 4.408 8.739 12.278 1.00 83.62 198 LYS A C 1
ATOM 1570 O O . LYS A 1 198 ? 3.462 9.477 12.034 1.00 83.62 198 LYS A O 1
ATOM 1575 N N . HIS A 1 199 ? 5.063 8.072 11.333 1.00 88.88 199 HIS A N 1
ATOM 1576 C CA . HIS A 1 199 ? 4.714 8.095 9.914 1.00 88.88 199 HIS A CA 1
ATOM 1577 C C . HIS A 1 199 ? 4.660 6.656 9.400 1.00 88.88 199 HIS A C 1
ATOM 1579 O O . HIS A 1 199 ? 5.630 6.193 8.791 1.00 88.88 199 HIS A O 1
ATOM 1585 N N . PRO A 1 200 ? 3.584 5.921 9.724 1.00 94.56 200 PRO A N 1
ATOM 1586 C CA . PRO A 1 200 ? 3.477 4.528 9.345 1.00 94.56 200 PRO A CA 1
ATOM 1587 C C . PRO A 1 200 ? 3.311 4.371 7.829 1.00 94.56 200 PRO A C 1
ATOM 1589 O O . PRO A 1 200 ? 2.799 5.268 7.151 1.00 94.56 200 PRO A O 1
ATOM 1592 N N . GLY A 1 201 ? 3.759 3.237 7.294 1.00 95.81 201 GLY A N 1
ATOM 1593 C CA . GLY A 1 201 ? 3.564 2.890 5.887 1.00 95.81 201 GLY A CA 1
ATOM 1594 C C . GLY A 1 201 ? 4.567 1.877 5.341 1.00 95.81 201 GLY A C 1
ATOM 1595 O O . GLY A 1 201 ? 5.584 1.566 5.966 1.00 95.81 201 GLY A O 1
ATOM 1596 N N . PHE A 1 202 ? 4.277 1.383 4.137 1.00 96.00 202 PHE A N 1
ATOM 1597 C CA . PHE A 1 202 ? 5.133 0.433 3.429 1.00 96.00 202 PHE A CA 1
ATOM 1598 C C . PHE A 1 202 ? 6.332 1.095 2.752 1.00 96.00 202 PHE A C 1
ATOM 1600 O O . PHE A 1 202 ? 6.221 2.151 2.121 1.00 96.00 202 PHE A O 1
ATOM 1607 N N . ARG A 1 203 ? 7.469 0.408 2.830 1.00 95.06 203 ARG A N 1
ATOM 1608 C CA . ARG A 1 203 ? 8.670 0.633 2.028 1.00 95.06 203 ARG A CA 1
ATOM 1609 C C . ARG A 1 203 ? 8.841 -0.535 1.072 1.00 95.06 203 ARG A C 1
ATOM 1611 O O . ARG A 1 203 ? 8.638 -1.679 1.465 1.00 95.06 203 ARG A O 1
ATOM 1618 N N . PHE A 1 204 ? 9.228 -0.225 -0.157 1.00 94.50 204 PHE A N 1
ATOM 1619 C CA . PHE A 1 204 ? 9.429 -1.198 -1.220 1.00 94.50 204 PHE A CA 1
ATOM 1620 C C . PHE A 1 204 ? 10.853 -1.082 -1.744 1.00 94.50 204 PHE A C 1
ATOM 1622 O O . PHE A 1 204 ? 11.288 0.021 -2.072 1.00 94.50 204 PHE A O 1
ATOM 1629 N N . ASN A 1 205 ? 11.549 -2.211 -1.837 1.00 93.75 205 ASN A N 1
ATOM 1630 C CA . ASN A 1 205 ? 12.866 -2.315 -2.454 1.00 93.75 205 ASN A CA 1
ATOM 1631 C C . ASN A 1 205 ? 12.795 -3.371 -3.557 1.00 93.75 205 ASN A C 1
ATOM 1633 O O . ASN A 1 205 ? 12.300 -4.471 -3.326 1.00 93.75 205 ASN A O 1
ATOM 1637 N N . TYR A 1 206 ? 13.274 -3.036 -4.746 1.00 92.19 206 TYR A N 1
ATOM 1638 C CA . TYR A 1 206 ? 13.270 -3.919 -5.908 1.00 92.19 206 TYR A CA 1
ATOM 1639 C C . TYR A 1 206 ? 14.420 -3.534 -6.837 1.00 92.19 206 TYR A C 1
ATOM 1641 O O . TYR A 1 206 ? 14.857 -2.378 -6.854 1.00 92.19 206 TYR A O 1
ATOM 1649 N N . VAL A 1 207 ? 14.906 -4.496 -7.618 1.00 88.81 207 VAL A N 1
ATOM 1650 C CA . VAL A 1 207 ? 15.887 -4.215 -8.670 1.00 88.81 207 VAL A CA 1
ATOM 1651 C C . VAL A 1 207 ? 15.144 -3.634 -9.865 1.00 88.81 207 VAL A C 1
ATOM 1653 O O . VAL A 1 207 ? 14.111 -4.155 -10.270 1.00 88.81 207 VAL A O 1
ATOM 1656 N N . THR A 1 208 ? 15.621 -2.511 -10.392 1.00 84.06 208 THR A N 1
ATOM 1657 C CA . THR A 1 208 ? 15.018 -1.849 -11.554 1.00 84.06 208 THR A CA 1
ATOM 1658 C C . THR A 1 208 ? 15.759 -2.270 -12.814 1.00 84.06 208 THR A C 1
ATOM 1660 O O . THR A 1 208 ? 16.988 -2.230 -12.850 1.00 84.06 208 THR A O 1
ATOM 1663 N N . GLN A 1 209 ? 15.022 -2.601 -13.872 1.00 73.38 209 GLN A N 1
ATOM 1664 C CA . GLN A 1 209 ? 15.596 -2.778 -15.197 1.00 73.38 209 GLN A CA 1
ATOM 1665 C C . GLN A 1 209 ? 16.230 -1.464 -15.659 1.00 73.38 209 GLN A C 1
ATOM 1667 O O . GLN A 1 209 ? 15.543 -0.491 -15.991 1.00 73.38 209 GLN A O 1
ATOM 1672 N N . HIS A 1 210 ? 17.556 -1.446 -15.724 1.00 65.00 210 HIS A N 1
ATOM 1673 C CA . HIS A 1 210 ? 18.290 -0.391 -16.398 1.00 65.00 210 HIS A CA 1
ATOM 1674 C C . HIS A 1 210 ? 18.547 -0.809 -17.840 1.00 65.00 210 HIS A C 1
ATOM 1676 O O . HIS A 1 210 ? 19.330 -1.713 -18.115 1.00 65.00 210 HIS A O 1
ATOM 1682 N N . TYR A 1 211 ? 17.894 -0.117 -18.772 1.00 61.00 211 TYR A N 1
ATOM 1683 C CA . TYR A 1 211 ? 18.248 -0.194 -20.183 1.00 61.00 211 TYR A CA 1
ATOM 1684 C C . TYR A 1 211 ? 19.502 0.656 -20.403 1.00 61.00 211 TYR A C 1
ATOM 1686 O O . TYR A 1 211 ? 19.418 1.821 -20.804 1.00 61.00 211 TYR A O 1
ATOM 1694 N N . ASP A 1 212 ? 20.667 0.106 -20.064 1.00 60.88 212 ASP A N 1
ATOM 1695 C CA . ASP A 1 212 ? 21.937 0.742 -20.386 1.00 60.88 212 ASP A CA 1
ATOM 1696 C C . ASP A 1 212 ? 22.235 0.554 -21.877 1.00 60.88 212 ASP A C 1
ATOM 1698 O O . ASP A 1 212 ? 22.792 -0.439 -22.338 1.00 60.88 212 ASP A O 1
ATOM 1702 N N . LEU A 1 213 ? 21.809 1.541 -22.662 1.00 62.28 213 LEU A N 1
ATOM 1703 C CA . LEU A 1 213 ? 22.065 1.554 -24.096 1.00 62.28 213 LEU A CA 1
ATOM 1704 C C . LEU A 1 213 ? 23.561 1.538 -24.420 1.00 62.28 213 LEU A C 1
ATOM 1706 O O . LEU A 1 213 ? 23.926 1.041 -25.480 1.00 62.28 213 LEU A O 1
ATOM 1710 N N . ASP A 1 214 ? 24.423 2.042 -23.537 1.00 62.16 214 ASP A N 1
ATOM 1711 C CA . ASP A 1 214 ? 25.852 2.156 -23.817 1.00 62.16 214 ASP A CA 1
ATOM 1712 C C . ASP A 1 214 ? 26.577 0.802 -23.698 1.00 62.16 214 ASP A C 1
ATOM 1714 O O . ASP A 1 214 ? 27.605 0.604 -24.345 1.00 62.16 214 ASP A O 1
ATOM 1718 N N . THR A 1 215 ? 25.999 -0.174 -22.984 1.00 62.75 215 THR A N 1
ATOM 1719 C CA . THR A 1 215 ? 26.461 -1.575 -22.990 1.00 62.75 215 THR A CA 1
ATOM 1720 C C . THR A 1 215 ? 25.884 -2.411 -24.136 1.00 62.75 215 THR A C 1
ATOM 1722 O O . THR A 1 215 ? 26.480 -3.423 -24.506 1.00 62.75 215 THR A O 1
ATOM 1725 N N . TRP A 1 216 ? 24.753 -2.020 -24.730 1.00 68.50 216 TRP A N 1
ATOM 1726 C CA . TRP A 1 216 ? 24.110 -2.791 -25.810 1.00 68.50 216 TRP A CA 1
ATOM 1727 C C . TRP A 1 216 ? 24.346 -2.257 -27.217 1.00 68.50 216 TRP A C 1
ATOM 1729 O O . TRP A 1 216 ? 24.117 -2.984 -28.191 1.00 68.50 216 TRP A O 1
ATOM 1739 N N . LEU A 1 217 ? 24.745 -0.994 -27.337 1.00 82.94 217 LEU A N 1
ATOM 1740 C CA . LEU A 1 217 ? 25.026 -0.355 -28.608 1.00 82.94 217 LEU A CA 1
ATOM 1741 C C . LEU A 1 217 ? 26.528 -0.422 -28.917 1.00 82.94 217 LEU A C 1
ATOM 1743 O O . LEU A 1 217 ? 27.336 0.023 -28.102 1.00 82.94 217 LEU A O 1
ATOM 1747 N N . PRO A 1 218 ? 26.912 -0.901 -30.114 1.00 84.50 218 PRO A N 1
ATOM 1748 C CA . PRO A 1 218 ? 28.277 -0.810 -30.615 1.00 84.50 218 PRO A CA 1
ATOM 1749 C C . PRO A 1 218 ? 28.872 0.592 -30.453 1.00 84.50 218 PRO A C 1
ATOM 1751 O O . PRO A 1 218 ? 28.169 1.608 -30.553 1.00 84.50 218 PRO A O 1
ATOM 1754 N N . ASN A 1 219 ? 30.184 0.654 -30.225 1.00 84.75 219 ASN A N 1
ATOM 1755 C CA . ASN A 1 219 ? 30.895 1.926 -30.194 1.00 84.75 219 ASN A CA 1
ATOM 1756 C C . ASN A 1 219 ? 30.874 2.564 -31.593 1.00 84.75 219 ASN A C 1
ATOM 1758 O O . ASN A 1 219 ? 30.953 1.865 -32.599 1.00 84.75 219 ASN A O 1
ATOM 1762 N N . ASN A 1 220 ? 30.843 3.894 -31.664 1.00 85.81 220 ASN A N 1
ATOM 1763 C CA . ASN A 1 220 ? 30.916 4.633 -32.928 1.00 85.81 220 ASN A CA 1
ATOM 1764 C C . ASN A 1 220 ? 32.132 4.246 -33.790 1.00 85.81 220 ASN A C 1
ATOM 1766 O O . ASN A 1 220 ? 32.027 4.229 -35.014 1.00 85.81 220 ASN A O 1
ATOM 1770 N N . LYS A 1 221 ? 33.258 3.889 -33.156 1.00 85.12 221 LYS A N 1
ATOM 1771 C CA . LYS A 1 221 ? 34.496 3.434 -33.811 1.00 85.12 221 LYS A CA 1
ATOM 1772 C C . LYS A 1 221 ? 34.439 2.004 -34.336 1.00 85.12 221 LYS A C 1
ATOM 1774 O O . LYS A 1 221 ? 35.359 1.584 -35.033 1.00 85.12 221 LYS A O 1
ATOM 1779 N N . GLU A 1 222 ? 33.439 1.224 -33.937 1.00 87.31 222 GLU A N 1
ATOM 1780 C CA . GLU A 1 222 ? 33.360 -0.165 -34.356 1.00 87.31 222 GLU A CA 1
ATOM 1781 C C . GLU A 1 222 ? 32.993 -0.232 -35.837 1.00 87.31 222 GLU A C 1
ATOM 1783 O O . GLU A 1 222 ? 31.902 0.157 -36.253 1.00 87.31 222 GLU A O 1
ATOM 1788 N N . LEU A 1 223 ? 33.938 -0.725 -36.632 1.00 88.62 223 LEU A N 1
ATOM 1789 C CA . LEU A 1 223 ? 33.807 -0.764 -38.077 1.00 88.62 223 LEU A CA 1
ATOM 1790 C C . LEU A 1 223 ? 32.952 -1.956 -38.526 1.00 88.62 223 LEU A C 1
ATOM 1792 O O . LEU A 1 223 ? 33.005 -3.045 -37.938 1.00 88.62 223 LEU A O 1
ATOM 1796 N N . SER A 1 224 ? 32.174 -1.745 -39.587 1.00 87.00 224 SER A N 1
ATOM 1797 C CA . SER A 1 224 ? 31.539 -2.816 -40.355 1.00 87.00 224 SER A CA 1
ATOM 1798 C C . SER A 1 224 ? 32.573 -3.712 -41.050 1.00 87.00 224 SER A C 1
ATOM 1800 O O . SER A 1 224 ? 33.764 -3.395 -41.070 1.00 87.00 224 SER A O 1
ATOM 1802 N N . GLU A 1 225 ? 32.129 -4.810 -41.669 1.00 81.75 225 GLU A N 1
ATOM 1803 C CA . GLU A 1 225 ? 33.018 -5.693 -42.446 1.00 81.75 225 GLU A CA 1
ATOM 1804 C C . GLU A 1 225 ? 33.689 -4.964 -43.614 1.00 81.75 225 GLU A C 1
ATOM 1806 O O . GLU A 1 225 ? 34.788 -5.327 -44.031 1.00 81.75 225 GLU A O 1
ATOM 1811 N N . ARG A 1 226 ? 33.061 -3.895 -44.113 1.00 80.94 226 ARG A N 1
ATOM 1812 C CA . ARG A 1 226 ? 33.621 -3.062 -45.178 1.00 80.94 226 ARG A CA 1
ATOM 1813 C C . ARG A 1 226 ? 34.499 -1.921 -44.641 1.00 80.94 226 ARG A C 1
ATOM 1815 O O . ARG A 1 226 ? 35.274 -1.327 -45.394 1.00 80.94 226 ARG A O 1
ATOM 1822 N N . GLY A 1 227 ? 34.463 -1.642 -43.338 1.00 85.06 227 GLY A N 1
ATOM 1823 C CA . GLY A 1 227 ? 35.275 -0.596 -42.712 1.00 85.06 227 GLY A CA 1
ATOM 1824 C C . GLY A 1 227 ? 34.535 0.722 -42.469 1.00 85.06 227 GLY A C 1
ATOM 1825 O O . GLY A 1 227 ? 35.184 1.765 -42.423 1.00 85.06 227 GLY A O 1
ATOM 1826 N N . LEU A 1 228 ? 33.204 0.696 -42.348 1.00 88.81 228 LEU A N 1
ATOM 1827 C CA . LEU A 1 228 ? 32.381 1.885 -42.109 1.00 88.81 228 LEU A CA 1
ATOM 1828 C C . LEU A 1 228 ? 32.034 2.022 -40.616 1.00 88.81 228 LEU A C 1
ATOM 1830 O O . LEU A 1 228 ? 31.506 1.066 -40.037 1.00 88.81 228 LEU A O 1
ATOM 1834 N N . PRO A 1 229 ? 32.295 3.178 -39.978 1.00 90.19 229 PRO A N 1
ATOM 1835 C CA . PRO A 1 229 ? 31.889 3.422 -38.596 1.00 90.19 229 PRO A CA 1
ATOM 1836 C C . PRO A 1 229 ? 30.376 3.669 -38.494 1.00 90.19 229 PRO A C 1
ATOM 1838 O O . PRO A 1 229 ? 29.689 3.859 -39.499 1.00 90.19 229 PRO A O 1
ATOM 1841 N N . PHE A 1 230 ? 29.847 3.673 -37.267 1.00 91.12 230 PHE A N 1
ATOM 1842 C CA . PHE A 1 230 ? 28.434 3.916 -36.917 1.00 91.12 230 PHE A CA 1
ATOM 1843 C C . PHE A 1 230 ? 27.389 2.909 -37.417 1.00 91.12 230 PHE A C 1
ATOM 1845 O O . PHE A 1 230 ? 26.359 2.754 -36.759 1.00 91.12 230 PHE A O 1
ATOM 1852 N N . LEU A 1 231 ? 27.610 2.204 -38.531 1.00 90.38 231 LEU A N 1
ATOM 1853 C CA . LEU A 1 231 ? 26.580 1.357 -39.144 1.00 90.38 231 LEU A CA 1
ATOM 1854 C C . LEU A 1 231 ? 26.099 0.240 -38.216 1.00 90.38 231 LEU A C 1
ATOM 1856 O O . LEU A 1 231 ? 24.895 0.018 -38.098 1.00 90.38 231 LEU A O 1
ATOM 1860 N N . LYS A 1 232 ? 27.017 -0.414 -37.498 1.00 89.38 232 LYS A N 1
ATOM 1861 C CA . LYS A 1 232 ? 26.669 -1.425 -36.489 1.00 89.38 232 LYS A CA 1
ATOM 1862 C C . LYS A 1 232 ? 25.823 -0.840 -35.358 1.00 89.38 232 LYS A C 1
ATOM 1864 O O . LYS A 1 232 ? 24.861 -1.472 -34.924 1.00 89.38 232 LYS A O 1
ATOM 1869 N N . ARG A 1 233 ? 26.148 0.378 -34.908 1.00 90.88 233 ARG A N 1
ATOM 1870 C CA . ARG A 1 233 ? 25.410 1.086 -33.853 1.00 90.88 233 ARG A CA 1
ATOM 1871 C C . ARG A 1 233 ? 23.996 1.435 -34.301 1.00 90.88 233 ARG A C 1
ATOM 1873 O O . ARG A 1 233 ? 23.045 1.103 -33.601 1.00 90.88 233 ARG A O 1
ATOM 1880 N N . VAL A 1 234 ? 23.859 2.036 -35.480 1.00 91.00 234 VAL A N 1
ATOM 1881 C CA . VAL A 1 234 ? 22.574 2.428 -36.081 1.00 91.00 234 VAL A CA 1
ATOM 1882 C C . VAL A 1 234 ? 21.688 1.211 -36.355 1.00 91.00 234 VAL A C 1
ATOM 1884 O O . VAL A 1 234 ? 20.497 1.228 -36.040 1.00 91.00 234 VAL A O 1
ATOM 1887 N N . TRP A 1 235 ? 22.267 0.122 -36.862 1.00 91.25 235 TRP A N 1
ATOM 1888 C CA . TRP A 1 235 ? 21.553 -1.139 -37.054 1.00 91.25 235 TRP A CA 1
ATOM 1889 C C . TRP A 1 235 ? 21.066 -1.732 -35.728 1.00 91.25 235 TRP A C 1
ATOM 1891 O O . TRP A 1 235 ? 19.881 -2.035 -35.578 1.00 91.25 235 TRP A O 1
ATOM 1901 N N . ARG A 1 236 ? 21.946 -1.823 -34.721 1.00 87.31 236 ARG A N 1
ATOM 1902 C CA . ARG A 1 236 ? 21.582 -2.361 -33.404 1.00 87.31 236 ARG A CA 1
ATOM 1903 C C . ARG A 1 236 ? 20.537 -1.498 -32.697 1.00 87.31 236 ARG A C 1
ATOM 1905 O O . ARG A 1 236 ? 19.601 -2.043 -32.116 1.00 87.31 236 ARG A O 1
ATOM 1912 N N . ALA A 1 237 ? 20.658 -0.176 -32.791 1.00 88.31 237 ALA A N 1
ATOM 1913 C CA . ALA A 1 237 ? 19.668 0.767 -32.287 1.00 88.31 237 ALA A CA 1
ATOM 1914 C C . ALA A 1 237 ? 18.304 0.552 -32.958 1.00 88.31 237 ALA A C 1
ATOM 1916 O O . ALA A 1 237 ? 17.290 0.498 -32.267 1.00 88.31 237 ALA A O 1
ATOM 1917 N N . GLY A 1 238 ? 18.265 0.337 -34.275 1.00 88.12 238 GLY A N 1
ATOM 1918 C CA . GLY A 1 238 ? 17.021 0.044 -34.990 1.00 88.12 238 GLY A CA 1
ATOM 1919 C C . GLY A 1 238 ? 16.366 -1.261 -34.550 1.00 88.12 238 GLY A C 1
ATOM 1920 O O . GLY A 1 238 ? 15.161 -1.298 -34.316 1.00 88.12 238 GLY A O 1
ATOM 1921 N N . HIS A 1 239 ? 17.154 -2.306 -34.306 1.00 82.94 239 HIS A N 1
ATOM 1922 C CA . HIS A 1 239 ? 16.631 -3.535 -33.709 1.00 82.94 239 HIS A CA 1
ATOM 1923 C C . HIS A 1 239 ? 16.050 -3.311 -32.306 1.00 82.94 239 HIS A C 1
ATOM 1925 O O . HIS A 1 239 ? 15.013 -3.889 -31.982 1.00 82.94 239 HIS A O 1
ATOM 1931 N N . LEU A 1 240 ? 16.667 -2.455 -31.486 1.00 82.38 240 LEU A N 1
ATOM 1932 C CA . LEU A 1 240 ? 16.132 -2.093 -30.170 1.00 82.38 240 LEU A CA 1
ATOM 1933 C C . LEU A 1 240 ? 14.834 -1.274 -30.270 1.00 82.38 240 LEU A C 1
ATOM 1935 O O . LEU A 1 240 ? 13.951 -1.448 -29.431 1.00 82.38 240 LEU A O 1
ATOM 1939 N N . LEU A 1 241 ? 14.648 -0.461 -31.320 1.00 82.56 241 LEU A N 1
ATOM 1940 C CA . LEU A 1 241 ? 13.370 0.224 -31.576 1.00 82.56 241 LEU A CA 1
ATOM 1941 C C . LEU A 1 241 ? 12.203 -0.762 -31.747 1.00 82.56 241 LEU A C 1
ATOM 1943 O O . LEU A 1 241 ? 11.072 -0.437 -31.385 1.00 82.56 241 LEU A O 1
ATOM 1947 N N . ARG A 1 242 ? 12.461 -1.983 -32.235 1.00 76.19 242 ARG A N 1
ATOM 1948 C CA . ARG A 1 242 ? 11.428 -3.021 -32.404 1.00 76.19 242 ARG A CA 1
ATOM 1949 C C . ARG A 1 242 ? 10.873 -3.549 -31.088 1.00 76.19 242 ARG A C 1
ATOM 1951 O O . ARG A 1 242 ? 9.755 -4.055 -31.075 1.00 76.19 242 ARG A O 1
ATOM 1958 N N . GLN A 1 243 ? 11.636 -3.446 -29.999 1.00 69.88 243 GLN A N 1
ATOM 1959 C CA . GLN A 1 243 ? 11.169 -3.861 -28.674 1.00 69.88 243 GLN A CA 1
ATOM 1960 C C . GLN A 1 243 ? 10.016 -2.974 -28.179 1.00 69.88 243 GLN A C 1
ATOM 1962 O O . GLN A 1 243 ? 9.262 -3.379 -27.296 1.00 69.88 243 GLN A O 1
ATOM 1967 N N . GLY A 1 244 ? 9.836 -1.794 -28.786 1.00 66.94 244 GLY A N 1
ATOM 1968 C CA . GLY A 1 244 ? 8.773 -0.864 -28.438 1.00 66.94 244 GLY A CA 1
ATOM 1969 C C . GLY A 1 244 ? 8.933 -0.302 -27.026 1.00 66.94 244 GLY A C 1
ATOM 1970 O O . GLY A 1 244 ? 9.981 -0.425 -26.388 1.00 66.94 244 GLY A O 1
ATOM 1971 N N . GLY A 1 245 ? 7.881 0.363 -26.548 1.00 69.56 245 GLY A N 1
ATOM 1972 C CA . GLY A 1 245 ? 7.820 0.890 -25.185 1.00 69.56 245 GLY A CA 1
ATOM 1973 C C . GLY A 1 245 ? 8.996 1.805 -24.830 1.00 69.56 245 GLY A C 1
ATOM 1974 O O . GLY A 1 245 ? 9.450 2.624 -25.633 1.00 69.56 245 GLY A O 1
ATOM 1975 N N . ASP A 1 246 ? 9.499 1.661 -23.607 1.00 63.09 246 ASP A N 1
ATOM 1976 C CA . ASP A 1 246 ? 10.535 2.548 -23.081 1.00 63.09 246 ASP A CA 1
ATOM 1977 C C . ASP A 1 246 ? 11.921 2.325 -23.684 1.00 63.09 246 ASP A C 1
ATOM 1979 O O . ASP A 1 246 ? 12.718 3.265 -23.717 1.00 63.09 246 ASP A O 1
ATOM 1983 N N . VAL A 1 247 ? 12.200 1.137 -24.226 1.00 70.12 247 VAL A N 1
ATOM 1984 C CA . VAL A 1 247 ? 13.439 0.877 -24.975 1.00 70.12 247 VAL A CA 1
ATOM 1985 C C . VAL A 1 247 ? 13.462 1.735 -26.226 1.00 70.12 247 VAL A C 1
ATOM 1987 O O . VAL A 1 247 ? 14.400 2.506 -26.427 1.00 70.12 247 VAL A O 1
ATOM 1990 N N . ALA A 1 248 ? 12.390 1.677 -27.019 1.00 77.12 248 ALA A N 1
ATOM 1991 C CA . ALA A 1 248 ? 12.281 2.467 -28.236 1.00 77.12 248 ALA A CA 1
ATOM 1992 C C . ALA A 1 248 ? 12.331 3.974 -27.942 1.00 77.12 248 ALA A C 1
ATOM 1994 O O . ALA A 1 248 ? 13.068 4.702 -28.602 1.00 77.12 248 ALA A O 1
ATOM 1995 N N . ASN A 1 249 ? 11.626 4.438 -26.904 1.00 73.75 249 ASN A N 1
ATOM 1996 C CA . ASN A 1 249 ? 11.657 5.846 -26.493 1.00 73.75 249 ASN A CA 1
ATOM 1997 C C . ASN A 1 249 ? 13.060 6.302 -26.068 1.00 73.75 249 ASN A C 1
ATOM 1999 O O . ASN A 1 249 ? 13.498 7.393 -26.437 1.00 73.75 249 ASN A O 1
ATOM 2003 N N . THR A 1 250 ? 13.779 5.473 -25.307 1.00 79.50 250 THR A N 1
ATOM 2004 C CA . THR A 1 250 ? 15.140 5.791 -24.856 1.00 79.50 250 THR A CA 1
ATOM 2005 C C . THR A 1 250 ? 16.110 5.812 -26.037 1.00 79.50 250 THR A C 1
ATOM 2007 O O . THR A 1 250 ? 16.909 6.744 -26.144 1.00 79.50 250 THR A O 1
ATOM 2010 N N . VAL A 1 251 ? 16.005 4.845 -26.956 1.00 85.00 251 VAL A N 1
ATOM 2011 C CA . VAL A 1 251 ? 16.812 4.803 -28.184 1.00 85.00 251 VAL A CA 1
ATOM 2012 C C . VAL A 1 251 ? 16.531 6.020 -29.054 1.00 85.00 251 VAL A C 1
ATOM 2014 O O . VAL A 1 251 ? 17.478 6.687 -29.448 1.00 85.00 251 VAL A O 1
ATOM 2017 N N . LEU A 1 252 ? 15.267 6.370 -29.314 1.00 85.38 252 LEU A N 1
ATOM 2018 C CA . LEU A 1 252 ? 14.939 7.576 -30.083 1.00 85.38 252 LEU A CA 1
ATOM 2019 C C . LEU A 1 252 ? 15.520 8.819 -29.408 1.00 85.38 252 LEU A C 1
ATOM 2021 O O . LEU A 1 252 ? 16.169 9.627 -30.056 1.00 85.38 252 LEU A O 1
ATOM 2025 N N . LYS A 1 253 ? 15.362 8.960 -28.091 1.00 83.06 253 LYS A N 1
ATOM 2026 C CA . LYS A 1 253 ? 15.872 10.133 -27.377 1.00 83.06 253 LYS A CA 1
ATOM 2027 C C . LYS A 1 253 ? 17.400 10.261 -27.446 1.00 83.06 253 LYS A C 1
ATOM 2029 O O . LYS A 1 253 ? 17.888 11.384 -27.550 1.00 83.06 253 LYS A O 1
ATOM 2034 N N . LYS A 1 254 ? 18.144 9.151 -27.358 1.00 84.62 254 LYS A N 1
ATOM 2035 C CA . LYS A 1 254 ? 19.618 9.161 -27.382 1.00 84.62 254 LYS A CA 1
ATOM 2036 C C . LYS A 1 254 ? 20.204 9.158 -28.801 1.00 84.62 254 LYS A C 1
ATOM 2038 O O . LYS A 1 254 ? 21.136 9.905 -29.072 1.00 84.62 254 LYS A O 1
ATOM 2043 N N . GLU A 1 255 ? 19.663 8.344 -29.704 1.00 90.44 255 GLU A N 1
ATOM 2044 C CA . GLU A 1 255 ? 20.280 8.017 -30.999 1.00 90.44 255 GLU A CA 1
ATOM 2045 C C . GLU A 1 255 ? 19.648 8.740 -32.197 1.00 90.44 255 GLU A C 1
ATOM 2047 O O . GLU A 1 255 ? 20.162 8.614 -33.307 1.00 90.44 255 GLU A O 1
ATOM 2052 N N . PHE A 1 256 ? 18.564 9.511 -32.026 1.00 89.88 256 PHE A N 1
ATOM 2053 C CA . PHE A 1 256 ? 17.898 10.187 -33.153 1.00 89.88 256 PHE A CA 1
ATOM 2054 C C . PHE A 1 256 ? 18.850 11.061 -33.975 1.00 89.88 256 PHE A C 1
ATOM 2056 O O . PHE A 1 256 ? 18.817 11.013 -35.203 1.00 89.88 256 PHE A O 1
ATOM 2063 N N . ASN A 1 257 ? 19.736 11.811 -33.314 1.00 90.31 257 ASN A N 1
ATOM 2064 C CA . ASN A 1 257 ? 20.718 12.643 -34.011 1.00 90.31 257 ASN A CA 1
ATOM 2065 C C . ASN A 1 257 ? 21.676 11.796 -34.855 1.00 90.31 257 ASN A C 1
ATOM 2067 O O . ASN A 1 257 ? 21.955 12.154 -35.995 1.00 90.31 257 ASN A O 1
ATOM 2071 N N . LEU A 1 258 ? 22.118 10.646 -34.334 1.00 90.62 258 LEU A N 1
ATOM 2072 C CA . LEU A 1 258 ? 22.992 9.742 -35.076 1.00 90.62 258 LEU A CA 1
ATOM 2073 C C . LEU A 1 258 ? 22.268 9.136 -36.285 1.00 90.62 258 LEU A C 1
ATOM 2075 O O . LEU A 1 258 ? 22.823 9.106 -37.381 1.00 90.62 258 LEU A O 1
ATOM 2079 N N . PHE A 1 259 ? 21.017 8.696 -36.112 1.00 91.94 259 PHE A N 1
ATOM 2080 C CA . PHE A 1 259 ? 20.178 8.244 -37.223 1.00 91.94 259 PHE A CA 1
ATOM 2081 C C . PHE A 1 259 ? 20.034 9.325 -38.300 1.00 91.94 259 PHE A C 1
ATOM 2083 O O . PHE A 1 259 ? 20.170 9.034 -39.488 1.00 91.94 259 PHE A O 1
ATOM 2090 N N . PHE A 1 260 ? 19.785 10.571 -37.894 1.00 92.25 260 PHE A N 1
ATOM 2091 C CA . PHE A 1 260 ? 19.653 11.694 -38.813 1.00 92.25 260 PHE A CA 1
ATOM 2092 C C . PHE A 1 260 ? 20.956 11.952 -39.580 1.00 92.25 260 PHE A C 1
ATOM 2094 O O . PHE A 1 260 ? 20.938 11.960 -40.808 1.00 92.25 260 PHE A O 1
ATOM 2101 N N . GLU A 1 261 ? 22.090 12.088 -38.899 1.00 92.88 261 GLU A N 1
ATOM 2102 C CA . GLU A 1 261 ? 23.389 12.345 -39.537 1.00 92.88 261 GLU A CA 1
ATOM 2103 C C . GLU A 1 261 ? 23.798 11.219 -40.494 1.00 92.88 261 GLU A C 1
ATOM 2105 O O . GLU A 1 261 ? 24.172 11.488 -41.637 1.00 92.88 261 GLU A O 1
ATOM 2110 N N . VAL A 1 262 ? 23.657 9.954 -40.078 1.00 90.88 262 VAL A N 1
ATOM 2111 C CA . VAL A 1 262 ? 23.957 8.805 -40.947 1.00 90.88 262 VAL A CA 1
ATOM 2112 C C . VAL A 1 262 ? 23.032 8.795 -42.163 1.00 90.88 262 VAL A C 1
ATOM 2114 O O . VAL A 1 262 ? 23.516 8.558 -43.267 1.00 90.88 262 VAL A O 1
ATOM 2117 N N . SER A 1 263 ? 21.743 9.131 -42.005 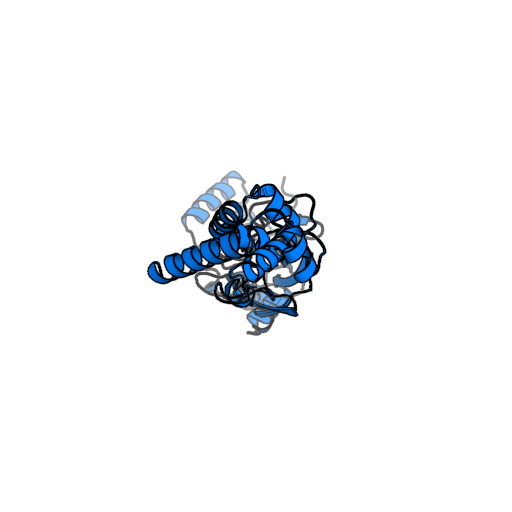1.00 91.75 263 SER A N 1
ATOM 2118 C CA . SER A 1 263 ? 20.800 9.236 -43.132 1.00 91.75 263 SER A CA 1
ATOM 2119 C C . SER A 1 263 ? 21.240 10.270 -44.177 1.00 91.75 263 SER A C 1
ATOM 2121 O O . SER A 1 263 ? 21.154 10.006 -45.378 1.00 91.75 263 SER A O 1
ATOM 2123 N N . GLN A 1 264 ? 21.797 11.407 -43.735 1.00 90.38 264 GLN A N 1
ATOM 2124 C CA . GLN A 1 264 ? 22.331 12.436 -44.632 1.00 90.38 264 GLN A CA 1
ATOM 2125 C C . GLN A 1 264 ? 23.576 11.942 -45.378 1.00 90.38 264 GLN A C 1
ATOM 2127 O O . GLN A 1 264 ? 23.713 12.184 -46.576 1.00 90.38 264 GLN A O 1
ATOM 2132 N N . VAL A 1 265 ? 24.476 11.227 -44.693 1.00 89.75 265 VAL A N 1
ATOM 2133 C CA . VAL A 1 265 ? 25.727 10.738 -45.294 1.00 89.75 265 VAL A CA 1
ATOM 2134 C C . VAL A 1 265 ? 25.474 9.654 -46.342 1.00 89.75 265 VAL A C 1
ATOM 2136 O O . VAL A 1 265 ? 26.058 9.708 -47.425 1.00 89.75 265 VAL A O 1
ATOM 2139 N N . VAL A 1 266 ? 24.584 8.701 -46.051 1.00 87.81 266 VAL A N 1
ATOM 2140 C CA . VAL A 1 266 ? 24.230 7.612 -46.984 1.00 87.81 266 VAL A CA 1
ATOM 2141 C C . VAL A 1 266 ? 23.183 8.027 -48.022 1.00 87.81 266 VAL A C 1
ATOM 2143 O O . VAL A 1 266 ? 22.757 7.199 -48.823 1.00 87.81 266 VAL A O 1
ATOM 2146 N N . ASN A 1 267 ? 22.761 9.297 -48.006 1.00 87.56 267 ASN A N 1
ATOM 2147 C CA . ASN A 1 267 ? 21.773 9.873 -48.915 1.00 87.56 267 ASN A CA 1
ATOM 2148 C C . ASN A 1 267 ? 20.472 9.049 -48.999 1.00 87.56 267 ASN A C 1
ATOM 2150 O O . ASN A 1 267 ? 19.960 8.760 -50.084 1.00 87.56 267 ASN A O 1
ATOM 2154 N N . LYS A 1 268 ? 19.936 8.651 -47.839 1.00 87.69 268 LYS A N 1
ATOM 2155 C CA . LYS A 1 268 ? 18.628 7.990 -47.733 1.00 87.69 268 LYS A CA 1
ATOM 2156 C C . LYS A 1 268 ? 17.712 8.767 -46.794 1.00 87.69 268 LYS A C 1
ATOM 2158 O O . LYS A 1 268 ? 18.185 9.269 -45.775 1.00 87.69 268 LYS A O 1
ATOM 2163 N N . PRO A 1 269 ? 16.401 8.842 -47.079 1.00 91.94 269 PRO A N 1
ATOM 2164 C CA . PRO A 1 269 ? 15.442 9.392 -46.131 1.00 91.94 269 PRO A CA 1
ATOM 2165 C C . PRO A 1 269 ? 15.550 8.706 -44.764 1.00 91.94 269 PRO A C 1
ATOM 2167 O O . PRO A 1 269 ? 15.717 7.488 -44.680 1.00 91.94 269 PRO A O 1
ATOM 2170 N N . LEU A 1 270 ? 15.410 9.479 -43.683 1.00 89.94 270 LEU A N 1
ATOM 2171 C CA . LEU A 1 270 ? 15.452 8.953 -42.314 1.00 89.94 270 LEU A CA 1
ATOM 2172 C C . LEU A 1 270 ? 14.428 7.823 -42.100 1.00 89.94 270 LEU A C 1
ATOM 2174 O O . LEU A 1 270 ? 14.744 6.824 -41.459 1.00 89.94 270 LEU A O 1
ATOM 2178 N N . SER A 1 271 ? 13.230 7.951 -42.681 1.00 89.94 271 SER A N 1
ATOM 2179 C CA . SER A 1 271 ? 12.190 6.914 -42.658 1.00 89.94 271 SER A CA 1
ATOM 2180 C C . SER A 1 271 ? 12.673 5.584 -43.229 1.00 89.94 271 SER A C 1
ATOM 2182 O O . SER A 1 271 ? 12.384 4.529 -42.669 1.00 89.94 271 SER A O 1
ATOM 2184 N N . ASP A 1 272 ? 13.438 5.638 -44.314 1.00 89.38 272 ASP A N 1
ATOM 2185 C CA . ASP A 1 272 ? 13.894 4.460 -45.044 1.00 89.38 272 ASP A CA 1
ATOM 2186 C C . ASP A 1 272 ? 15.047 3.798 -44.292 1.00 89.38 272 ASP A C 1
ATOM 2188 O O . ASP A 1 272 ? 15.077 2.577 -44.161 1.00 89.38 272 ASP A O 1
ATOM 2192 N N . LEU A 1 273 ? 15.954 4.599 -43.719 1.00 89.12 273 LEU A N 1
ATOM 2193 C CA . LEU A 1 273 ? 17.003 4.096 -42.832 1.00 89.12 273 LEU A CA 1
ATOM 2194 C C . LEU A 1 273 ? 16.401 3.384 -41.611 1.00 89.12 273 LEU A C 1
ATOM 2196 O O . LEU A 1 273 ? 16.815 2.274 -41.291 1.00 89.12 273 LEU A O 1
ATOM 2200 N N . MET A 1 274 ? 15.405 3.985 -40.954 1.00 87.81 274 MET A N 1
ATOM 2201 C CA . MET A 1 274 ? 14.731 3.367 -39.806 1.00 87.81 274 MET A CA 1
ATOM 2202 C C . MET A 1 274 ? 13.957 2.098 -40.195 1.00 87.81 274 MET A C 1
ATOM 2204 O O . MET A 1 274 ? 13.947 1.128 -39.438 1.00 87.81 274 MET A O 1
ATOM 2208 N N . ALA A 1 275 ? 13.335 2.063 -41.377 1.00 88.06 275 ALA A N 1
ATOM 2209 C CA . ALA A 1 275 ? 12.677 0.861 -41.889 1.00 88.06 275 ALA A CA 1
ATOM 2210 C C . ALA A 1 275 ? 13.686 -0.267 -42.177 1.00 88.06 275 ALA A C 1
ATOM 2212 O O . ALA A 1 275 ? 13.432 -1.427 -41.854 1.00 88.06 275 ALA A O 1
ATOM 2213 N N . LEU A 1 276 ? 14.856 0.066 -42.731 1.00 88.62 276 LEU A N 1
ATOM 2214 C CA . LEU A 1 276 ? 15.922 -0.901 -43.001 1.00 88.62 276 LEU A CA 1
ATOM 2215 C C . LEU A 1 276 ? 16.507 -1.495 -41.715 1.00 88.62 276 LEU A C 1
ATOM 2217 O O . LEU A 1 276 ? 16.734 -2.701 -41.655 1.00 88.62 276 LEU A O 1
ATOM 2221 N N . THR A 1 277 ? 16.726 -0.682 -40.679 1.00 87.56 277 THR A N 1
ATOM 2222 C CA . THR A 1 277 ? 17.304 -1.150 -39.406 1.00 87.56 277 THR A CA 1
ATOM 2223 C C . THR A 1 277 ? 16.309 -1.886 -38.506 1.00 87.56 277 THR A C 1
ATOM 2225 O O . THR A 1 277 ? 16.719 -2.554 -37.561 1.00 87.56 277 THR A O 1
ATOM 2228 N N . THR A 1 278 ? 15.007 -1.780 -38.780 1.00 84.19 278 THR A N 1
ATOM 2229 C CA . THR A 1 278 ? 13.946 -2.503 -38.055 1.00 84.19 278 THR A CA 1
ATOM 2230 C C . THR A 1 278 ? 13.502 -3.791 -38.762 1.00 84.19 278 THR A C 1
ATOM 2232 O O . THR A 1 278 ? 12.692 -4.541 -38.213 1.00 84.19 278 THR A O 1
ATOM 2235 N N . ALA A 1 279 ? 14.038 -4.093 -39.947 1.00 82.44 279 ALA A N 1
ATOM 2236 C CA . ALA A 1 279 ? 13.752 -5.329 -40.671 1.00 82.44 279 ALA A CA 1
ATOM 2237 C C . ALA A 1 279 ? 14.365 -6.572 -39.983 1.00 82.44 279 ALA A C 1
ATOM 2239 O O . ALA A 1 279 ? 15.371 -6.488 -39.284 1.00 82.44 279 ALA A O 1
ATOM 2240 N N . GLU A 1 280 ? 13.778 -7.756 -40.188 1.00 73.31 280 GLU A N 1
ATOM 2241 C CA . GLU A 1 280 ? 14.370 -9.044 -39.775 1.00 73.31 280 GLU A CA 1
ATOM 2242 C C . GLU A 1 280 ? 15.466 -9.475 -40.748 1.00 73.31 280 GLU A C 1
ATOM 2244 O O . GLU A 1 280 ? 15.251 -10.328 -41.606 1.00 73.31 280 GLU A O 1
ATOM 2249 N N . LYS A 1 281 ? 16.631 -8.834 -40.651 1.00 79.19 281 LYS A N 1
ATOM 2250 C CA . LYS A 1 281 ? 17.786 -9.113 -41.508 1.00 79.19 281 LYS A CA 1
ATOM 2251 C C . LYS A 1 281 ? 19.071 -9.141 -40.693 1.00 79.19 281 LYS A C 1
ATOM 2253 O O . LYS A 1 281 ? 19.203 -8.397 -39.724 1.00 79.19 281 LYS A O 1
ATOM 2258 N N . GLU A 1 282 ? 20.020 -9.967 -41.120 1.00 85.00 282 GLU A N 1
ATOM 2259 C CA . GLU A 1 282 ? 21.379 -9.954 -40.580 1.00 85.00 282 GLU A CA 1
ATOM 2260 C C . GLU A 1 282 ? 22.093 -8.642 -40.937 1.00 85.00 282 GLU A C 1
ATOM 2262 O O . GLU A 1 282 ? 21.760 -7.977 -41.925 1.00 85.00 282 GLU A O 1
ATOM 2267 N N . PHE A 1 283 ? 23.109 -8.269 -40.154 1.00 85.88 283 PHE A N 1
ATOM 2268 C CA . PHE A 1 283 ? 23.844 -7.015 -40.364 1.00 85.88 283 PHE A CA 1
ATOM 2269 C C . PHE A 1 283 ? 24.435 -6.900 -41.783 1.00 85.88 283 PHE A C 1
ATOM 2271 O O . PHE A 1 283 ? 24.396 -5.829 -42.385 1.00 85.88 283 PHE A O 1
ATOM 2278 N N . VAL A 1 284 ? 24.928 -8.010 -42.341 1.00 84.06 284 VAL A N 1
ATOM 2279 C CA . VAL A 1 284 ? 25.516 -8.062 -43.692 1.00 84.06 284 VAL A CA 1
ATOM 2280 C C . VAL A 1 284 ? 24.483 -7.718 -44.772 1.00 84.06 284 VAL A C 1
ATOM 2282 O O . VAL A 1 284 ? 24.793 -7.015 -45.735 1.00 84.06 284 VAL A O 1
ATOM 2285 N N . ASP A 1 285 ? 23.237 -8.167 -44.601 1.00 84.88 285 ASP A N 1
ATOM 2286 C CA . ASP A 1 285 ? 22.145 -7.847 -45.521 1.00 84.88 285 ASP A CA 1
ATOM 2287 C C . ASP A 1 285 ? 21.725 -6.381 -45.399 1.00 84.88 285 ASP A C 1
ATOM 2289 O O . ASP A 1 285 ? 21.489 -5.725 -46.412 1.00 84.88 285 ASP A O 1
ATOM 2293 N N . PHE A 1 286 ? 21.684 -5.851 -44.173 1.00 88.75 286 PHE A N 1
ATOM 2294 C CA . PHE A 1 286 ? 21.453 -4.427 -43.939 1.00 88.75 286 PHE A CA 1
ATOM 2295 C C . PHE A 1 286 ? 22.516 -3.560 -44.625 1.00 88.75 286 PHE A C 1
ATOM 2297 O O . PHE A 1 286 ? 22.165 -2.622 -45.337 1.00 88.75 286 PHE A O 1
ATOM 2304 N N . GLU A 1 287 ? 23.802 -3.874 -44.445 1.00 86.44 287 GLU A N 1
ATOM 2305 C CA . GLU A 1 287 ? 24.901 -3.092 -45.021 1.00 86.44 287 GLU A CA 1
ATOM 2306 C C . GLU A 1 287 ? 24.869 -3.104 -46.557 1.00 86.44 287 GLU A C 1
ATOM 2308 O O . GLU A 1 287 ? 25.069 -2.063 -47.186 1.00 86.44 287 GLU A O 1
ATOM 2313 N N . ARG A 1 288 ? 24.557 -4.254 -47.168 1.00 84.38 288 ARG A N 1
ATOM 2314 C CA . ARG A 1 288 ? 24.377 -4.369 -48.623 1.00 84.38 288 ARG A 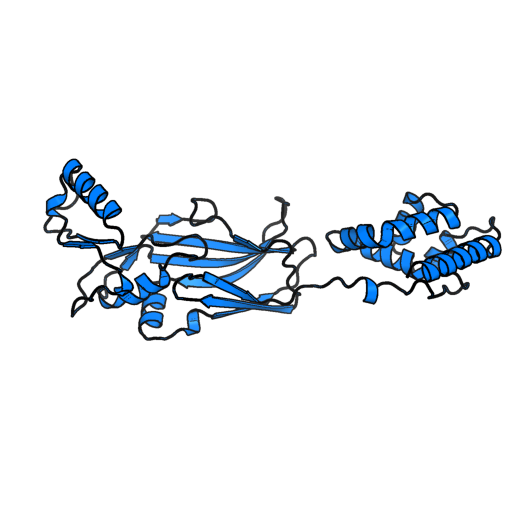CA 1
ATOM 2315 C C . ARG A 1 288 ? 23.203 -3.523 -49.120 1.00 84.38 288 ARG A C 1
ATOM 2317 O O . ARG A 1 288 ? 23.356 -2.776 -50.080 1.00 84.38 288 ARG A O 1
ATOM 2324 N N . ASP A 1 289 ? 22.042 -3.633 -48.481 1.00 85.12 289 ASP A N 1
ATOM 2325 C CA . ASP A 1 289 ? 20.821 -2.947 -48.921 1.00 85.12 289 ASP A CA 1
ATOM 2326 C C . ASP A 1 289 ? 20.892 -1.423 -48.669 1.00 85.12 289 ASP A C 1
ATOM 2328 O O . ASP A 1 289 ? 20.239 -0.623 -49.352 1.00 85.12 289 ASP A O 1
ATOM 2332 N N . LEU A 1 290 ? 21.709 -1.006 -47.695 1.00 83.69 290 LEU A N 1
ATOM 2333 C CA . LEU A 1 290 ? 21.972 0.397 -47.398 1.00 83.69 290 LEU A CA 1
ATOM 2334 C C . LEU A 1 290 ? 22.834 1.071 -48.477 1.00 83.69 290 LEU A C 1
ATOM 2336 O O . LEU A 1 290 ? 22.651 2.261 -48.733 1.00 83.69 290 LEU A O 1
ATOM 2340 N N . LEU A 1 291 ? 23.738 0.332 -49.120 1.00 76.94 291 LEU A N 1
ATOM 2341 C CA . LEU A 1 291 ? 24.748 0.868 -50.037 1.00 76.94 291 LEU A CA 1
ATOM 2342 C C . LEU A 1 291 ? 24.613 0.246 -51.439 1.00 76.94 291 LEU A C 1
ATOM 2344 O O . LEU A 1 291 ? 25.378 -0.660 -51.775 1.00 76.94 291 LEU A O 1
ATOM 2348 N N . PRO A 1 292 ? 23.653 0.701 -52.267 1.00 62.19 292 PRO A N 1
ATOM 2349 C CA . PRO A 1 292 ? 23.547 0.253 -53.653 1.00 62.19 292 PRO A CA 1
ATOM 2350 C C . PRO A 1 292 ? 24.668 0.838 -54.535 1.00 62.19 292 PRO A C 1
ATOM 2352 O O . PRO A 1 292 ? 25.143 1.948 -54.296 1.00 62.19 292 PRO A O 1
ATOM 2355 N N . ASP A 1 293 ? 25.042 0.082 -55.572 1.00 59.78 293 ASP A N 1
ATOM 2356 C CA . ASP A 1 293 ? 26.280 0.149 -56.379 1.00 59.78 293 ASP A CA 1
ATOM 2357 C C . ASP A 1 293 ? 26.615 1.481 -57.109 1.00 59.78 293 ASP A C 1
ATOM 2359 O O . ASP A 1 293 ? 27.598 1.538 -57.847 1.00 59.78 293 ASP A O 1
ATOM 2363 N N . GLU A 1 294 ? 25.850 2.564 -56.930 1.00 53.16 294 GLU A N 1
ATOM 2364 C CA . GLU A 1 294 ? 25.960 3.794 -57.744 1.00 53.16 294 GLU A CA 1
ATOM 2365 C C . GLU A 1 294 ? 26.551 5.026 -57.023 1.00 53.16 294 GLU A C 1
ATOM 2367 O O . GLU A 1 294 ? 26.860 6.023 -57.676 1.00 53.16 294 GLU A O 1
ATOM 2372 N N . MET A 1 295 ? 26.789 4.974 -55.706 1.00 57.31 295 MET A N 1
ATOM 2373 C CA . MET A 1 295 ? 27.642 5.954 -55.009 1.00 57.31 295 MET A CA 1
ATOM 2374 C C . MET A 1 295 ? 29.015 5.341 -54.736 1.00 57.31 295 MET A C 1
ATOM 2376 O O . MET A 1 295 ? 29.103 4.197 -54.295 1.00 57.31 295 MET A O 1
ATOM 2380 N N . SER A 1 296 ? 30.087 6.108 -54.963 1.00 68.25 296 SER A N 1
ATOM 2381 C CA . SER A 1 296 ? 31.448 5.696 -54.609 1.00 68.25 296 SER A CA 1
ATOM 2382 C C . SER A 1 296 ? 31.475 5.366 -53.117 1.00 68.25 296 SER A C 1
ATOM 2384 O O . SER A 1 296 ? 31.343 6.238 -52.260 1.00 68.25 296 SER A O 1
ATOM 2386 N N . TYR A 1 297 ? 31.576 4.074 -52.812 1.00 76.50 297 TYR A N 1
ATOM 2387 C CA . TYR A 1 297 ? 31.701 3.524 -51.465 1.00 76.50 297 TYR A CA 1
ATOM 2388 C C . TYR A 1 297 ? 32.739 4.292 -50.624 1.00 76.50 297 TYR A C 1
ATOM 2390 O O . TYR A 1 297 ? 32.533 4.540 -49.435 1.00 76.50 297 TYR A O 1
ATOM 2398 N N . GLU A 1 298 ? 33.819 4.731 -51.274 1.00 80.50 298 GLU A N 1
ATOM 2399 C CA . GLU A 1 298 ? 34.875 5.534 -50.665 1.00 80.50 298 GLU A CA 1
ATOM 2400 C C . GLU A 1 298 ? 34.394 6.929 -50.237 1.00 80.50 298 GLU A C 1
ATOM 2402 O O . GLU A 1 298 ? 34.777 7.389 -49.165 1.00 80.50 298 GLU A O 1
ATOM 2407 N N . ASP A 1 299 ? 33.477 7.562 -50.972 1.00 83.62 299 ASP A N 1
ATOM 2408 C CA . ASP A 1 299 ? 32.933 8.882 -50.616 1.00 83.62 299 ASP A CA 1
ATOM 2409 C C . ASP A 1 299 ? 32.065 8.799 -49.350 1.00 83.62 299 ASP A C 1
ATOM 2411 O O . ASP A 1 299 ? 32.071 9.698 -48.504 1.00 83.62 299 ASP A O 1
ATOM 2415 N N . ILE A 1 300 ? 31.292 7.716 -49.207 1.00 85.94 300 ILE A N 1
ATOM 2416 C CA . ILE A 1 300 ? 30.475 7.462 -48.009 1.00 85.94 300 ILE A CA 1
ATOM 2417 C C . ILE A 1 300 ? 31.387 7.176 -46.820 1.00 85.94 300 ILE A C 1
ATOM 2419 O O . ILE A 1 300 ? 31.179 7.717 -45.731 1.00 85.94 300 ILE A O 1
ATOM 2423 N N . LYS A 1 301 ? 32.419 6.357 -47.033 1.00 86.94 301 LYS A N 1
ATOM 2424 C CA . LYS A 1 301 ? 33.417 6.039 -46.016 1.00 86.94 301 LYS A CA 1
ATOM 2425 C C . LYS A 1 301 ? 34.141 7.286 -45.522 1.00 86.94 301 LYS A C 1
ATOM 2427 O O . LYS A 1 301 ? 34.218 7.484 -44.313 1.00 86.94 301 LYS A O 1
ATOM 2432 N N . GLU A 1 302 ? 34.608 8.145 -46.424 1.00 88.25 302 GLU A N 1
ATOM 2433 C CA . GLU A 1 302 ? 35.283 9.399 -46.075 1.00 88.25 302 GLU A CA 1
ATOM 2434 C C . GLU A 1 302 ? 34.371 10.302 -45.233 1.00 88.25 302 GLU A C 1
ATOM 2436 O O . GLU A 1 302 ? 34.768 10.781 -44.170 1.00 88.25 302 GLU A O 1
ATOM 2441 N N . LYS A 1 303 ? 33.104 10.459 -45.635 1.00 89.56 303 LYS A N 1
ATOM 2442 C CA . LYS A 1 303 ? 32.120 11.261 -44.891 1.00 89.56 303 LYS A CA 1
ATOM 2443 C C . LYS A 1 303 ? 31.797 10.701 -43.508 1.00 89.56 303 LYS A C 1
ATOM 2445 O O . LYS A 1 303 ? 31.705 11.473 -42.554 1.00 89.56 303 LYS A O 1
ATOM 2450 N N . LEU A 1 304 ? 31.639 9.383 -43.376 1.00 89.69 304 LEU A N 1
ATOM 2451 C CA . LEU A 1 304 ? 31.421 8.752 -42.072 1.00 89.69 304 LEU A CA 1
ATOM 2452 C C . LEU A 1 304 ? 32.665 8.865 -41.178 1.00 89.69 304 LEU A C 1
ATOM 2454 O O . LEU A 1 304 ? 32.527 9.072 -39.976 1.00 89.69 304 LEU A O 1
ATOM 2458 N N . MET A 1 305 ? 33.874 8.793 -41.737 1.00 88.69 305 MET A N 1
ATOM 2459 C CA . MET A 1 305 ? 35.108 9.009 -40.975 1.00 88.69 305 MET A CA 1
ATOM 2460 C C . MET A 1 305 ? 35.244 10.463 -40.498 1.00 88.69 305 MET A C 1
ATOM 2462 O O . MET A 1 305 ? 35.543 10.681 -39.327 1.00 88.69 305 MET A O 1
ATOM 2466 N N . MET A 1 306 ? 34.924 11.452 -41.340 1.00 90.00 306 MET A N 1
ATOM 2467 C CA . MET A 1 306 ? 34.882 12.863 -40.925 1.00 90.00 306 MET A CA 1
ATOM 2468 C C . MET A 1 306 ? 33.861 13.103 -39.802 1.00 90.00 306 MET A C 1
ATOM 2470 O O . MET A 1 306 ? 34.153 13.804 -38.834 1.00 90.00 306 MET A O 1
ATOM 2474 N N . LEU A 1 307 ? 32.676 12.487 -39.890 1.00 89.19 307 LEU A N 1
ATOM 2475 C CA . LEU A 1 307 ? 31.661 12.557 -38.833 1.00 89.19 307 LEU A CA 1
ATOM 2476 C C . LEU A 1 307 ? 32.164 11.938 -37.514 1.00 89.19 307 LEU A C 1
ATOM 2478 O O . LEU A 1 307 ? 31.884 12.461 -36.433 1.00 89.19 307 LEU A O 1
ATOM 2482 N N . LEU A 1 308 ? 32.921 10.838 -37.591 1.00 88.38 308 LEU A N 1
ATOM 2483 C CA . LEU A 1 308 ? 33.548 10.204 -36.429 1.00 88.38 308 LEU A CA 1
ATOM 2484 C C . LEU A 1 308 ? 34.572 11.123 -35.762 1.00 88.38 308 LEU A C 1
ATOM 2486 O O . LEU A 1 308 ? 34.574 11.233 -34.536 1.00 88.38 308 LEU A O 1
ATOM 2490 N N . GLU A 1 309 ? 35.401 11.808 -36.545 1.00 86.25 309 GLU A N 1
ATOM 2491 C CA . GLU A 1 309 ? 36.385 12.771 -36.037 1.00 86.25 309 GLU A CA 1
ATOM 2492 C C . GLU A 1 309 ? 35.727 13.988 -35.374 1.00 86.25 309 GLU A C 1
ATOM 2494 O O . GLU A 1 309 ? 36.154 14.394 -34.292 1.00 86.25 309 GLU A O 1
ATOM 2499 N N . GLN A 1 310 ? 34.648 14.522 -35.954 1.00 84.75 310 GLN A N 1
ATOM 2500 C CA . GLN A 1 310 ? 33.881 15.627 -35.363 1.00 84.75 310 GLN A CA 1
ATOM 2501 C C . GLN A 1 310 ? 33.296 15.237 -33.999 1.00 84.75 310 GLN A C 1
ATOM 2503 O O . GLN A 1 310 ? 33.511 15.925 -33.004 1.00 84.75 310 GLN A O 1
ATOM 2508 N N . LYS A 1 311 ? 32.665 14.059 -33.906 1.00 79.62 311 LYS A N 1
ATOM 2509 C CA . LYS A 1 311 ? 32.131 13.542 -32.633 1.00 79.62 311 LYS A CA 1
ATOM 2510 C C . LYS A 1 311 ? 33.203 13.177 -31.599 1.00 79.62 311 LYS A C 1
ATOM 2512 O O . LYS A 1 311 ? 32.868 12.951 -30.435 1.00 79.62 311 LYS A O 1
ATOM 2517 N N . HIS A 1 312 ? 34.470 13.095 -32.005 1.00 69.12 312 HIS A N 1
ATOM 2518 C CA . HIS A 1 312 ? 35.604 12.938 -31.096 1.00 69.12 312 HIS A CA 1
ATOM 2519 C C . HIS A 1 312 ? 36.087 14.243 -30.477 1.00 69.12 312 HIS A C 1
ATOM 2521 O O . HIS A 1 312 ? 36.714 14.187 -29.425 1.00 69.12 312 HIS A O 1
ATOM 2527 N N . GLN A 1 313 ? 35.831 15.381 -31.120 1.00 54.41 313 GLN A N 1
ATOM 2528 C CA . GLN A 1 313 ? 36.220 16.700 -30.619 1.00 54.41 313 GLN A CA 1
ATOM 2529 C C . GLN A 1 313 ? 35.161 17.307 -29.682 1.00 54.41 313 GLN A C 1
ATOM 2531 O O . GLN A 1 313 ? 35.497 18.171 -28.878 1.00 54.41 313 GLN A O 1
ATOM 2536 N N . ASP A 1 314 ? 33.918 16.817 -29.754 1.00 49.50 314 ASP A N 1
ATOM 2537 C CA . ASP A 1 314 ? 32.772 17.273 -28.951 1.00 49.50 314 ASP A CA 1
ATOM 2538 C C . ASP A 1 314 ? 32.521 16.458 -27.656 1.00 49.50 314 ASP A C 1
ATOM 2540 O O . ASP A 1 314 ? 31.563 16.744 -26.934 1.00 49.50 314 ASP A O 1
ATOM 2544 N N . ASN A 1 315 ? 33.355 15.451 -27.350 1.00 41.53 315 ASN A N 1
ATOM 2545 C CA . ASN A 1 315 ? 33.324 14.639 -26.116 1.00 41.53 315 ASN A CA 1
ATOM 2546 C C . ASN A 1 315 ? 34.585 14.859 -25.276 1.00 41.53 315 ASN A C 1
ATOM 2548 O O . ASN A 1 315 ? 34.466 14.837 -24.031 1.00 41.53 315 ASN A O 1
#

Sequence (315 aa):
MHRFQSHQVRITLLDIHKESLTALQRLIQVLNVENYIEHIECVDILAWSLPPSPQFDLIVSETMKAMLEQEPQVAIFSHLVPALKETGCLIPESIQIKAWLSAAGNKTHVDIYLADIFTLSQETAVLLNQGEEGCLSGQVSIPEYPAVYHDLKFTTDIQVYDQHSLHTGNCSLNIPKKILQAKPEPGSELHFEYKRGKHPGFRFNYVTQHYDLDTWLPNNKELSERGLPFLKRVWRAGHLLRQGGDVANTVLKKEFNLFFEVSQVVNKPLSDLMALTTAEKEFVDFERDLLPDEMSYEDIKEKLMMLLEQKHQDN

pLDDT: mean 89.2, std 10.4, range [41.53, 98.44]

Foldseek 3Di:
DDPDDLVRAADAAEEQDPVVVVVVVVVCVVVVPVSRYPYYDNDDLLPDDADPQADDQEDEDPQAAAQRWQGQPLSNLLRHLRNHDPNHFYFQQKKWKWKWFDLPPDPVDDIHTWGGLAMDHSVSSPCVNVVNQVRQKDKTAAADDALSGFKMKMFMKIRGDDPDIDEAPNDRRGDIDMDGRQQADHRWMWIWGWDDDNITGIDIDGHHDDPPLVVQADDQCDADPVGFGPLSRLLSLLCQCLSPDPSVVVSCVPCVVVLVLLCVLLVHPSVVSSVLSNDPDDSVVSVDVSHDDPDDPVSSRVSRVVVVVVVVVVD